Protein AF-A0A7J7YSD2-F1 (afdb_monomer)

Mean predicted aligned error: 11.89 Å

Sequence (196 aa):
MKLKSFCTAKETTDKIKRQSNEREKIFANSASDKGLISKIYKELMKFNNKKTNNPIQKWAEDLKRHFSKEGIQMANRYMRNCSTSLIIREMQIKTTMRYHLTPVRMAIINKTNSNKCWRGFGEKGTLIHCWWECRLVERLWKAVWRFLKKLRIELPYYPAIPFLDIYPKNLKTFIHKDKCAPMFIAALFTVAKTWK

pLDDT: mean 82.85, std 14.04, range [50.09, 97.25]

Radius of gyration: 23.76 Å; Cα contacts (8 Å, |Δi|>4): 139; chains: 1; bounding box: 69×42×39 Å

Solvent-accessible surface area (backbone atoms only — not comparable to full-atom values): 11711 Å² total; per-residue (Å²): 134,67,66,68,60,61,55,56,57,50,70,70,54,68,80,66,78,68,80,75,48,80,66,56,48,55,68,72,64,55,93,50,75,80,61,43,68,58,54,52,48,55,53,56,53,72,71,54,80,66,77,74,82,51,43,68,59,52,50,25,60,74,69,72,46,86,73,51,75,66,41,53,50,37,30,52,46,48,68,71,63,52,58,90,50,66,70,60,28,50,52,52,48,38,54,46,64,61,61,73,72,30,30,46,57,45,20,70,77,38,78,88,44,63,38,36,34,90,87,72,77,73,46,69,11,43,65,58,31,68,71,44,66,33,70,72,45,32,53,50,51,56,48,52,52,54,51,36,46,76,70,75,44,88,71,79,98,49,70,50,35,73,59,37,60,37,73,70,91,86,52,73,60,66,74,54,42,73,67,43,49,62,55,38,50,53,52,50,50,59,54,56,74,71,59,118

Organism: Rhinolophus ferrumequinum (NCBI:txid59479)

Secondary structure (DSSP, 8-state):
--HHHHHHHHHHHTTS-PPPPHHHHHHHS-S-STTHHHHHHHHHHHH--S----HHHHHHHHTT-PPPHHHHHHHHHHHHS--SSHHHHHHHHHHHTT-SPPHHHHHHHSTTS-SB-TTTT--B--HHIIIIISHHHHHHHHHHHHHHHHTT----S-THHHHH----TTS-HHHHHHHHHHHHHHHHHHHHHT--

Foldseek 3Di:
DDPVVVVVVVVVVVVPPDPQDPVNCLVVPCPDPVCSVVVVVVVVVVVCPDPPPQLVVVVCVVQVHDDDPVLSVQLVVPLVPFDPDPVLNVLLCCLSNVVAQWQCNVCVVPVVGHQADPVPPRDGGDSCCLCDVPPVLVVLLVVLQVVCVVVVHDAPSGPCCLNRVRGDPPDPNPVSCVVSNVVSSVSSVVSVVPRD

Structure (mmCIF, N/CA/C/O backbone):
data_AF-A0A7J7YSD2-F1
#
_entry.id   AF-A0A7J7YSD2-F1
#
loop_
_atom_site.group_PDB
_atom_site.id
_atom_site.type_symbol
_atom_site.label_atom_id
_atom_site.label_alt_id
_atom_site.label_comp_id
_atom_site.label_asym_id
_atom_site.label_entity_id
_atom_site.label_seq_id
_atom_site.pdbx_PDB_ins_code
_atom_site.Cartn_x
_atom_site.Cartn_y
_atom_site.Cartn_z
_atom_site.occupancy
_atom_site.B_iso_or_equiv
_atom_site.auth_seq_id
_atom_site.auth_comp_id
_atom_site.auth_asym_id
_atom_site.auth_atom_id
_atom_site.pdbx_PDB_model_num
ATOM 1 N N . MET A 1 1 ? 42.260 -4.8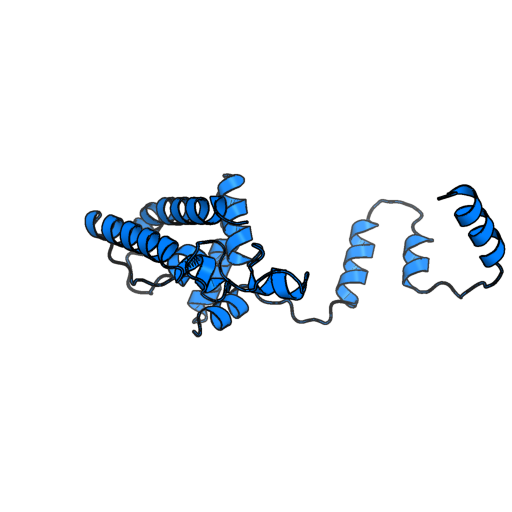35 -15.244 1.00 50.09 1 MET A N 1
ATOM 2 C CA . MET A 1 1 ? 42.217 -3.353 -15.290 1.00 50.09 1 MET A CA 1
ATOM 3 C C . MET A 1 1 ? 43.251 -2.794 -14.321 1.00 50.09 1 MET A C 1
ATOM 5 O O . MET A 1 1 ? 43.187 -3.108 -13.140 1.00 50.09 1 MET A O 1
ATOM 9 N N . LYS A 1 2 ? 44.244 -2.040 -14.812 1.00 50.19 2 LYS A N 1
ATOM 10 C CA . LYS A 1 2 ? 45.373 -1.528 -14.015 1.00 50.19 2 LYS A CA 1
ATOM 11 C C . LYS A 1 2 ? 44.973 -0.230 -13.296 1.00 50.19 2 LYS A C 1
ATOM 13 O O . LYS A 1 2 ? 45.107 0.848 -13.856 1.00 50.19 2 LYS A O 1
ATOM 18 N N . LEU A 1 3 ? 44.516 -0.331 -12.045 1.00 51.41 3 LEU A N 1
ATOM 19 C CA . LEU A 1 3 ? 44.195 0.818 -11.172 1.00 51.41 3 LEU A CA 1
ATOM 20 C C . LEU A 1 3 ? 45.324 1.865 -11.114 1.00 51.41 3 LEU A C 1
ATOM 22 O O . LEU A 1 3 ? 45.057 3.062 -11.096 1.00 51.41 3 LEU A O 1
ATOM 26 N N . LYS A 1 4 ? 46.585 1.418 -11.189 1.00 52.91 4 LYS A N 1
ATOM 27 C CA . LYS A 1 4 ? 47.762 2.296 -11.199 1.00 52.91 4 LYS A CA 1
ATOM 28 C C . LYS A 1 4 ? 47.771 3.302 -12.355 1.00 52.91 4 LYS A C 1
ATOM 30 O O . LYS A 1 4 ? 48.112 4.450 -12.108 1.00 52.91 4 LYS A O 1
ATOM 35 N N . SER A 1 5 ? 47.366 2.909 -13.571 1.00 60.84 5 SER A N 1
ATOM 36 C CA . SER A 1 5 ? 47.379 3.815 -14.735 1.00 60.84 5 SER A CA 1
ATOM 37 C C . SER A 1 5 ? 46.251 4.845 -14.691 1.00 60.84 5 SER A C 1
ATOM 39 O O . SER A 1 5 ? 46.384 5.936 -15.235 1.00 60.84 5 SER A O 1
ATOM 41 N N . PHE A 1 6 ? 45.142 4.516 -14.021 1.00 54.22 6 PHE A N 1
ATOM 42 C CA . PHE A 1 6 ? 44.032 5.444 -13.813 1.00 54.22 6 PHE A CA 1
ATOM 43 C C . PHE A 1 6 ? 44.411 6.563 -12.829 1.00 54.22 6 PHE A C 1
ATOM 45 O O . PHE A 1 6 ? 44.032 7.714 -13.023 1.00 54.22 6 PHE A O 1
ATOM 52 N N . CYS A 1 7 ? 45.207 6.243 -11.803 1.00 55.03 7 CYS A N 1
ATOM 53 C CA . CYS A 1 7 ? 45.726 7.233 -10.857 1.00 55.03 7 CYS A CA 1
ATOM 54 C C . CYS A 1 7 ? 46.792 8.147 -11.486 1.00 55.03 7 CYS A C 1
ATOM 56 O O . CYS A 1 7 ? 46.720 9.356 -11.294 1.00 55.03 7 CYS A O 1
ATOM 58 N N . THR A 1 8 ? 47.717 7.609 -12.293 1.00 56.78 8 THR A N 1
ATOM 59 C CA . THR A 1 8 ? 48.780 8.417 -12.938 1.00 56.78 8 THR A CA 1
ATOM 60 C C . THR A 1 8 ? 48.237 9.366 -14.007 1.00 56.78 8 THR A C 1
ATOM 62 O O . THR A 1 8 ? 48.728 10.482 -14.136 1.00 56.78 8 THR A O 1
ATOM 65 N N . ALA A 1 9 ? 47.180 8.977 -14.731 1.00 53.31 9 ALA A N 1
ATOM 66 C CA . ALA A 1 9 ? 46.499 9.877 -15.667 1.00 53.31 9 ALA A CA 1
ATOM 67 C C . ALA A 1 9 ? 45.856 11.083 -14.954 1.00 53.31 9 ALA A C 1
ATOM 69 O O . ALA A 1 9 ? 45.798 12.182 -15.505 1.00 53.31 9 ALA A O 1
ATOM 70 N N . LYS A 1 10 ? 45.406 10.902 -13.705 1.00 53.03 10 LYS A N 1
ATOM 71 C CA . LYS A 1 10 ? 44.777 11.961 -12.908 1.00 53.03 10 LYS A CA 1
ATOM 72 C C . LYS A 1 10 ? 45.792 13.017 -12.455 1.00 53.03 10 LYS A C 1
ATOM 74 O O . LYS A 1 10 ? 45.494 14.201 -12.562 1.00 53.03 10 LYS A O 1
ATOM 79 N N . GLU A 1 11 ? 47.003 12.603 -12.077 1.00 51.25 11 GLU A N 1
ATOM 80 C CA . GLU A 1 11 ? 48.105 13.515 -11.714 1.00 51.25 11 GLU A CA 1
ATOM 81 C C . GLU A 1 11 ? 48.513 14.436 -12.876 1.00 51.25 11 GLU A C 1
ATOM 83 O O . GLU A 1 11 ? 48.884 15.588 -12.665 1.00 51.25 11 GLU A O 1
ATOM 88 N N . THR A 1 12 ? 48.387 13.979 -14.127 1.00 50.12 12 THR A N 1
ATOM 89 C CA . THR A 1 12 ? 48.683 14.818 -15.302 1.00 50.12 12 THR A CA 1
ATOM 90 C C . THR A 1 12 ? 47.553 15.799 -15.645 1.00 50.12 12 THR A C 1
ATOM 92 O O . THR A 1 12 ? 47.790 16.775 -16.356 1.00 50.12 12 THR A O 1
ATOM 95 N N . THR A 1 13 ? 46.335 15.585 -15.127 1.00 50.12 13 THR A N 1
ATOM 96 C CA . THR A 1 13 ? 45.156 16.421 -15.432 1.00 50.12 13 THR A CA 1
ATOM 97 C C . THR A 1 13 ? 45.011 17.632 -14.493 1.00 50.12 13 THR A C 1
ATOM 99 O O . THR A 1 13 ? 44.252 18.554 -14.792 1.00 50.12 13 THR A O 1
ATOM 102 N N . ASP A 1 14 ? 45.783 17.698 -13.401 1.00 50.25 14 ASP A N 1
ATOM 103 C CA . ASP A 1 14 ? 45.733 18.780 -12.397 1.00 50.25 14 ASP A CA 1
ATOM 104 C C . ASP A 1 14 ? 46.259 20.147 -12.891 1.00 50.25 14 ASP A C 1
ATOM 106 O O . ASP A 1 14 ? 46.234 21.139 -12.159 1.00 50.25 14 ASP A O 1
ATOM 110 N N . LYS A 1 15 ? 46.684 20.260 -14.158 1.00 51.66 15 LYS A N 1
ATOM 111 C CA . LYS A 1 15 ? 47.095 21.542 -14.765 1.00 51.66 15 LYS A CA 1
ATOM 112 C C . LYS A 1 15 ? 45.948 22.392 -15.319 1.00 51.66 15 LYS A C 1
ATOM 114 O O . LYS A 1 15 ? 46.192 23.526 -15.722 1.00 51.66 15 LYS A O 1
ATOM 119 N N . ILE A 1 16 ? 44.701 21.922 -15.278 1.00 52.69 16 ILE A N 1
ATOM 120 C CA . ILE A 1 16 ? 43.531 22.764 -15.568 1.00 52.69 16 ILE A CA 1
ATOM 121 C C . ILE A 1 16 ? 42.892 23.155 -14.231 1.00 52.69 16 ILE A C 1
ATOM 123 O O . ILE A 1 16 ? 41.951 22.516 -13.764 1.00 52.69 16 ILE A O 1
ATOM 127 N N . LYS A 1 17 ? 43.414 24.211 -13.588 1.00 59.16 17 LYS A N 1
ATOM 128 C CA . LYS A 1 17 ? 42.798 24.807 -12.388 1.00 59.16 17 LYS A CA 1
ATOM 129 C C . LYS A 1 17 ? 41.456 25.435 -12.763 1.00 59.16 17 LYS A C 1
ATOM 131 O O . LYS A 1 17 ? 41.353 26.633 -13.016 1.00 59.16 17 LYS A O 1
ATOM 136 N N . ARG A 1 18 ? 40.405 24.617 -12.796 1.00 63.84 18 ARG A N 1
ATOM 137 C CA . ARG A 1 18 ? 39.032 25.114 -12.816 1.00 63.84 18 ARG A CA 1
ATOM 138 C C . ARG A 1 18 ? 38.795 25.887 -11.522 1.00 63.84 18 ARG A C 1
ATOM 140 O O . ARG A 1 18 ? 39.122 25.396 -10.442 1.00 63.84 18 ARG A O 1
ATOM 147 N N . GLN A 1 19 ? 38.223 27.085 -11.622 1.00 63.88 19 GLN A N 1
ATOM 148 C CA . GLN A 1 19 ? 37.822 27.835 -10.438 1.00 63.88 19 GLN A CA 1
ATOM 149 C C . GLN A 1 19 ? 36.820 26.993 -9.641 1.00 63.88 19 GLN A C 1
ATOM 151 O O . GLN A 1 19 ? 35.826 26.508 -10.191 1.00 63.88 19 GLN A O 1
ATOM 156 N N . SER A 1 20 ? 37.129 26.782 -8.360 1.00 62.00 20 SER A N 1
ATOM 157 C CA . SER A 1 20 ? 36.295 25.989 -7.464 1.00 62.00 20 SER A CA 1
ATOM 158 C C . SER A 1 20 ? 34.889 26.578 -7.439 1.00 62.00 20 SER A C 1
ATOM 160 O O . SER A 1 20 ? 34.717 27.781 -7.218 1.00 62.00 20 SER A O 1
ATOM 162 N N . ASN A 1 21 ? 33.884 25.750 -7.708 1.00 69.25 21 ASN A N 1
ATOM 163 C CA . ASN A 1 21 ? 32.503 26.204 -7.594 1.00 69.25 21 ASN A CA 1
ATOM 164 C C . ASN A 1 21 ? 32.128 26.376 -6.112 1.00 69.25 21 ASN A C 1
ATOM 166 O O . ASN A 1 21 ? 32.761 25.808 -5.224 1.00 69.25 21 ASN A O 1
ATOM 170 N N . GLU A 1 22 ? 31.068 27.134 -5.828 1.00 64.69 22 GLU A N 1
ATOM 171 C CA . GLU A 1 22 ? 30.604 27.366 -4.449 1.00 64.69 22 GLU A CA 1
ATOM 172 C C . GLU A 1 22 ? 30.388 26.064 -3.647 1.00 64.69 22 GLU A C 1
ATOM 174 O O . GLU A 1 22 ? 30.550 26.054 -2.432 1.00 64.69 22 GLU A O 1
ATOM 179 N N . ARG A 1 23 ? 30.106 24.932 -4.310 1.00 65.88 23 ARG A N 1
ATOM 180 C CA . ARG A 1 23 ? 29.937 23.623 -3.653 1.00 65.88 23 ARG A CA 1
ATOM 181 C C . ARG A 1 23 ? 31.269 23.076 -3.157 1.00 65.88 23 ARG A C 1
ATOM 183 O O . ARG A 1 23 ? 31.385 22.687 -2.002 1.00 65.88 23 ARG A O 1
ATOM 190 N N . GLU A 1 24 ? 32.263 23.061 -4.035 1.00 68.12 24 GLU A N 1
ATOM 191 C CA . GLU A 1 24 ? 33.622 22.596 -3.763 1.00 68.12 24 GLU A CA 1
ATOM 192 C C . GLU A 1 24 ? 34.283 23.463 -2.679 1.00 68.12 24 GLU A C 1
ATOM 194 O O . GLU A 1 24 ? 34.959 22.922 -1.808 1.00 68.12 24 GLU A O 1
ATOM 199 N N . LYS A 1 25 ? 33.983 24.770 -2.633 1.00 72.25 25 LYS A N 1
ATOM 200 C CA . LYS A 1 25 ? 34.429 25.667 -1.552 1.00 72.25 25 LYS A CA 1
ATOM 201 C C . LYS A 1 25 ? 33.871 25.282 -0.179 1.00 72.25 25 LYS A C 1
ATOM 203 O O . LYS A 1 25 ? 34.577 25.404 0.814 1.00 72.25 25 LYS A O 1
ATOM 208 N N . ILE A 1 26 ? 32.630 24.797 -0.091 1.00 66.06 26 ILE A N 1
ATOM 209 C CA . ILE A 1 26 ? 32.020 24.395 1.192 1.00 66.06 26 ILE A CA 1
ATOM 210 C C . ILE A 1 26 ? 32.654 23.114 1.741 1.00 66.06 26 ILE A C 1
ATOM 212 O O . ILE A 1 26 ? 32.847 23.009 2.951 1.00 66.06 26 ILE A O 1
ATOM 216 N N . PHE A 1 27 ? 33.007 22.172 0.861 1.00 62.97 27 PHE A N 1
ATOM 217 C CA . PHE A 1 27 ? 33.737 20.957 1.235 1.00 62.97 27 PHE A CA 1
ATOM 218 C C . PHE A 1 27 ? 35.215 21.236 1.547 1.00 62.97 27 PHE A C 1
ATOM 220 O O . PHE A 1 27 ? 35.773 20.598 2.430 1.00 62.97 27 PHE A O 1
ATOM 227 N N . ALA A 1 28 ? 35.841 22.195 0.858 1.00 65.75 28 ALA A N 1
ATOM 228 C CA . ALA A 1 28 ? 37.243 22.557 1.073 1.00 65.75 28 ALA A CA 1
ATOM 229 C C . ALA A 1 28 ? 37.467 23.431 2.324 1.00 65.75 28 ALA A C 1
ATOM 231 O O . ALA A 1 28 ? 38.525 23.355 2.939 1.00 65.75 28 ALA A O 1
ATOM 232 N N . ASN A 1 29 ? 36.475 24.239 2.722 1.00 63.75 29 ASN A N 1
ATOM 233 C CA . ASN A 1 29 ? 36.597 25.208 3.821 1.00 63.75 29 ASN A CA 1
ATOM 234 C C . ASN A 1 29 ? 36.009 24.721 5.160 1.00 63.75 29 ASN A C 1
ATOM 236 O O . ASN A 1 29 ? 35.901 25.504 6.109 1.00 63.75 29 ASN A O 1
ATOM 240 N N . SER A 1 30 ? 35.580 23.459 5.279 1.00 62.72 30 SER A N 1
ATOM 241 C CA . SER A 1 30 ? 35.101 22.935 6.560 1.00 62.72 30 SER A CA 1
ATOM 242 C C . SER A 1 30 ? 36.277 22.589 7.472 1.00 62.72 30 SER A C 1
ATOM 244 O O . SER A 1 30 ? 36.770 21.469 7.466 1.00 62.72 30 SER A O 1
ATOM 246 N N . ALA A 1 31 ? 36.695 23.550 8.297 1.00 62.12 31 ALA A N 1
ATOM 247 C CA . ALA A 1 31 ? 37.738 23.355 9.310 1.00 62.12 31 ALA A CA 1
ATOM 248 C C . ALA A 1 31 ? 37.354 22.344 10.418 1.00 62.12 31 ALA A C 1
ATOM 250 O O . ALA A 1 31 ? 38.185 21.978 11.242 1.00 62.12 31 ALA A O 1
ATOM 251 N N . SER A 1 32 ? 36.085 21.919 10.476 1.00 71.62 32 SER A N 1
ATOM 252 C CA . SER A 1 32 ? 35.572 20.940 11.435 1.00 71.62 32 SER A CA 1
ATOM 253 C C . SER A 1 32 ? 34.336 20.225 10.883 1.00 71.62 32 SER A C 1
ATOM 255 O O . SER A 1 32 ? 33.479 20.852 10.251 1.00 71.62 32 SER A O 1
ATOM 257 N N . ASP A 1 33 ? 34.202 18.938 11.210 1.00 68.56 33 ASP A N 1
ATOM 258 C CA . ASP A 1 33 ? 33.043 18.103 10.865 1.00 68.56 33 ASP A CA 1
ATOM 259 C C . ASP A 1 33 ? 31.761 18.517 11.610 1.00 68.56 33 ASP A C 1
ATOM 261 O O . ASP A 1 33 ? 30.641 18.158 11.221 1.00 68.56 33 ASP A O 1
ATOM 265 N N . LYS A 1 34 ? 31.885 19.319 12.679 1.00 79.81 34 LYS A N 1
ATOM 266 C CA . LYS A 1 34 ? 30.741 19.749 13.486 1.00 79.81 34 LYS A CA 1
ATOM 267 C C . LYS A 1 34 ? 29.818 20.660 12.673 1.00 79.81 34 LYS A C 1
ATOM 269 O O . LYS A 1 34 ? 30.157 21.781 12.301 1.00 79.81 34 LYS A O 1
ATOM 274 N N . GLY A 1 35 ? 28.600 20.180 12.423 1.00 78.31 35 GLY A N 1
ATOM 275 C CA . GLY A 1 35 ? 27.581 20.921 11.674 1.00 78.31 35 GLY A CA 1
ATOM 276 C C . GLY A 1 35 ? 27.755 20.883 10.152 1.00 78.31 35 GLY A C 1
ATOM 277 O O . GLY A 1 35 ? 26.963 21.515 9.450 1.00 78.31 35 GLY A O 1
ATOM 278 N N . LEU A 1 36 ? 28.721 20.114 9.633 1.00 80.62 36 LEU A N 1
ATOM 279 C CA . LEU A 1 36 ? 28.938 19.933 8.196 1.00 80.62 36 LEU A CA 1
ATOM 280 C C . LEU A 1 36 ? 27.695 19.348 7.508 1.00 80.62 36 LEU A C 1
ATOM 282 O O . LEU A 1 36 ? 27.234 19.890 6.507 1.00 80.62 36 LEU A O 1
ATOM 286 N N . ILE A 1 37 ? 27.068 18.332 8.113 1.00 78.56 37 ILE A N 1
ATOM 287 C CA . ILE A 1 37 ? 25.815 17.728 7.619 1.00 78.56 37 ILE A CA 1
ATOM 288 C C . ILE A 1 37 ? 24.696 18.775 7.498 1.00 78.56 37 ILE A C 1
ATOM 290 O O . ILE A 1 37 ? 23.974 18.793 6.505 1.00 78.56 37 ILE A O 1
ATOM 294 N N . SER A 1 38 ? 24.564 19.680 8.474 1.00 81.12 38 SER A N 1
ATOM 295 C CA . SER A 1 38 ? 23.539 20.734 8.450 1.00 81.12 38 SER A CA 1
ATOM 296 C C . SER A 1 38 ? 23.808 21.766 7.352 1.00 81.12 38 SER A C 1
ATOM 298 O O . SER A 1 38 ? 22.883 22.179 6.653 1.00 81.12 38 SER A O 1
ATOM 300 N N . LYS A 1 39 ? 25.077 22.147 7.147 1.00 82.38 39 LYS A N 1
ATOM 301 C CA . LYS A 1 39 ? 25.492 23.039 6.051 1.00 82.38 39 LYS A CA 1
ATOM 302 C C . LYS A 1 39 ? 25.211 22.406 4.687 1.00 82.38 39 LYS A C 1
ATOM 304 O O . LYS A 1 39 ? 24.563 23.037 3.857 1.00 82.38 39 LYS A O 1
ATOM 309 N N . ILE A 1 40 ? 25.599 21.142 4.498 1.00 81.81 40 ILE A N 1
ATOM 310 C CA . ILE A 1 40 ? 25.309 20.372 3.280 1.00 81.81 40 ILE A CA 1
ATOM 311 C C . ILE A 1 40 ? 23.797 20.295 3.051 1.00 81.81 40 ILE A C 1
ATOM 313 O O . ILE A 1 40 ? 23.329 20.590 1.956 1.00 81.81 40 ILE A O 1
ATOM 317 N N . TYR A 1 41 ? 23.016 19.962 4.082 1.00 79.56 41 TYR A N 1
ATOM 318 C CA . TYR A 1 41 ? 21.560 19.887 3.981 1.00 79.56 41 TYR A CA 1
ATOM 319 C C . TYR A 1 41 ? 20.939 21.223 3.551 1.00 79.56 41 TYR A C 1
ATOM 321 O O . TYR A 1 41 ? 20.126 21.243 2.631 1.00 79.56 41 TYR A O 1
ATOM 329 N N . LYS A 1 42 ? 21.343 22.350 4.156 1.00 83.25 42 LYS A N 1
ATOM 330 C CA . LYS A 1 42 ? 20.845 23.689 3.788 1.00 83.25 42 LYS A CA 1
ATOM 331 C C . LYS A 1 42 ? 21.140 24.036 2.331 1.00 83.25 42 LYS A C 1
ATOM 333 O O . LYS A 1 42 ? 20.256 24.546 1.649 1.00 83.25 42 LYS A O 1
ATOM 338 N N . GLU A 1 43 ? 22.340 23.732 1.847 1.00 81.06 43 GLU A N 1
ATOM 339 C CA . GLU A 1 43 ? 22.689 23.953 0.443 1.00 81.06 43 GLU A CA 1
ATOM 340 C C . GLU A 1 43 ? 21.891 23.051 -0.495 1.00 81.06 43 GLU A C 1
ATOM 342 O O . GLU A 1 43 ? 21.295 23.539 -1.450 1.00 81.06 43 GLU A O 1
ATOM 347 N N . LEU A 1 44 ? 21.788 21.753 -0.196 1.00 77.12 44 LEU A N 1
ATOM 348 C CA . LEU A 1 44 ? 20.965 20.826 -0.978 1.00 77.12 44 LEU A CA 1
ATOM 349 C C . LEU A 1 44 ? 19.499 21.279 -1.044 1.00 77.12 44 LEU A C 1
ATOM 351 O O . LEU A 1 44 ? 18.871 21.172 -2.099 1.00 77.12 44 LEU A O 1
ATOM 355 N N . MET A 1 45 ? 18.966 21.833 0.049 1.00 75.56 45 MET A N 1
ATOM 356 C CA . MET A 1 45 ? 17.606 22.368 0.097 1.00 75.56 45 MET A CA 1
ATOM 357 C C . MET A 1 45 ? 17.408 23.590 -0.807 1.00 75.56 45 MET A C 1
ATOM 359 O O . MET A 1 45 ? 16.348 23.695 -1.417 1.00 75.56 45 MET A O 1
ATOM 363 N N . LYS A 1 46 ? 18.412 24.467 -0.967 1.00 77.50 46 LYS A N 1
ATOM 364 C CA . LYS A 1 46 ? 18.346 25.612 -1.901 1.00 77.50 46 LYS A CA 1
ATOM 365 C C . LYS A 1 46 ? 18.225 25.181 -3.365 1.00 77.50 46 LYS A C 1
ATOM 367 O O . LYS A 1 46 ? 17.622 25.890 -4.160 1.00 77.50 46 LYS A O 1
ATOM 372 N N . PHE A 1 47 ? 18.786 24.027 -3.731 1.00 67.06 47 PHE A N 1
ATOM 373 C CA . PHE A 1 47 ? 18.690 23.485 -5.094 1.00 67.06 47 PHE A CA 1
ATOM 374 C C . PHE A 1 47 ? 17.417 22.666 -5.330 1.00 67.06 47 PHE A C 1
ATOM 376 O O . PHE A 1 47 ? 17.088 22.340 -6.475 1.00 67.06 47 PHE A O 1
ATOM 383 N N . ASN A 1 48 ? 16.683 22.319 -4.272 1.00 64.19 48 ASN A N 1
ATOM 384 C CA . ASN A 1 48 ? 15.469 21.528 -4.380 1.00 64.19 48 ASN A CA 1
ATOM 385 C C . ASN A 1 48 ? 14.249 22.419 -4.674 1.00 64.19 48 ASN A C 1
ATOM 387 O O . ASN A 1 48 ? 13.324 22.520 -3.877 1.00 64.19 48 ASN A O 1
ATOM 391 N N . ASN A 1 49 ? 14.229 23.034 -5.861 1.00 56.44 49 ASN A N 1
ATOM 392 C CA . ASN A 1 49 ? 13.084 23.815 -6.363 1.00 56.44 49 ASN A CA 1
ATOM 393 C C . ASN A 1 49 ? 11.904 22.929 -6.799 1.00 56.44 49 ASN A C 1
ATOM 395 O O . ASN A 1 49 ? 10.845 23.422 -7.190 1.00 56.44 49 ASN A O 1
ATOM 399 N N . LYS A 1 50 ? 12.074 21.601 -6.777 1.00 59.50 50 LYS A N 1
ATOM 400 C CA . LYS A 1 50 ? 11.000 20.667 -7.102 1.00 59.50 50 LYS A CA 1
ATOM 401 C C . LYS A 1 50 ? 10.022 20.636 -5.938 1.00 59.50 50 LYS A C 1
ATOM 403 O O . LYS A 1 50 ? 10.372 20.212 -4.838 1.00 59.50 50 LYS A O 1
ATOM 408 N N . LYS A 1 51 ? 8.773 21.028 -6.210 1.00 56.91 51 LYS A N 1
ATOM 409 C CA . LYS A 1 51 ? 7.629 20.760 -5.331 1.00 56.91 51 LYS A CA 1
ATOM 410 C C . LYS A 1 51 ? 7.729 19.296 -4.901 1.00 56.91 51 LYS A C 1
ATOM 412 O O . LYS A 1 51 ? 7.776 18.413 -5.760 1.00 56.91 51 LYS A O 1
ATOM 417 N N . THR A 1 52 ? 7.872 19.048 -3.600 1.00 56.50 52 THR A N 1
ATOM 418 C CA . THR A 1 52 ? 8.033 17.689 -3.079 1.00 56.50 52 THR A CA 1
ATOM 419 C C . THR A 1 52 ? 6.903 16.831 -3.635 1.00 56.50 52 THR A C 1
ATOM 421 O O . THR A 1 52 ? 5.736 17.225 -3.589 1.00 56.50 52 THR A O 1
ATOM 424 N N . ASN A 1 53 ? 7.245 15.686 -4.234 1.00 67.75 53 ASN A N 1
ATOM 425 C CA . ASN A 1 53 ? 6.248 14.750 -4.740 1.00 67.75 53 ASN A CA 1
ATOM 426 C C . ASN A 1 53 ? 5.402 14.301 -3.549 1.00 67.75 53 ASN A C 1
ATOM 428 O O . ASN A 1 53 ? 5.840 13.450 -2.779 1.00 67.75 53 ASN A O 1
ATOM 432 N N . ASN A 1 54 ? 4.226 14.901 -3.367 1.00 84.31 54 ASN A N 1
ATOM 433 C CA . ASN A 1 54 ? 3.348 14.556 -2.266 1.00 84.31 54 ASN A CA 1
ATOM 434 C C . ASN A 1 54 ? 2.858 13.116 -2.500 1.00 84.31 54 ASN A C 1
ATOM 436 O O . ASN A 1 54 ? 2.110 12.882 -3.457 1.00 84.31 54 ASN A O 1
ATOM 440 N N . PRO A 1 55 ? 3.275 12.142 -1.669 1.00 88.25 55 PRO A N 1
ATOM 441 C CA . PRO A 1 55 ? 2.921 10.744 -1.875 1.00 88.25 55 PRO A CA 1
ATOM 442 C C . PRO A 1 55 ? 1.404 10.546 -1.867 1.00 88.25 55 PRO A C 1
ATOM 444 O O . PRO A 1 55 ? 0.892 9.769 -2.667 1.00 88.25 55 PRO A O 1
ATOM 447 N N . ILE A 1 56 ? 0.673 11.309 -1.047 1.00 90.88 56 ILE A N 1
ATOM 448 C CA . ILE A 1 56 ? -0.792 11.257 -0.966 1.00 90.88 56 ILE A CA 1
ATOM 449 C C . ILE A 1 56 ? -1.421 11.731 -2.280 1.00 90.88 56 ILE A C 1
ATOM 451 O O . ILE A 1 56 ? -2.350 11.100 -2.773 1.00 90.88 56 ILE A O 1
ATOM 455 N N . GLN A 1 57 ? -0.896 12.796 -2.894 1.00 90.19 57 GLN A N 1
ATOM 456 C CA . GLN A 1 57 ? -1.383 13.254 -4.200 1.00 90.19 57 GLN A CA 1
ATOM 457 C C . GLN A 1 57 ? -1.128 12.203 -5.287 1.00 90.19 57 GLN A C 1
ATOM 459 O O . GLN A 1 57 ? -2.001 11.940 -6.107 1.00 90.19 57 GLN A O 1
ATOM 464 N N . LYS A 1 58 ? 0.032 11.539 -5.255 1.00 91.81 58 LYS A N 1
ATOM 465 C CA . LYS A 1 58 ? 0.324 10.439 -6.179 1.00 91.81 58 LYS A CA 1
ATOM 466 C C . LYS A 1 58 ? -0.570 9.221 -5.975 1.00 91.81 58 LYS A C 1
ATOM 468 O O . LYS A 1 58 ? -0.967 8.603 -6.954 1.00 91.81 58 LYS A O 1
ATOM 473 N N . TRP A 1 59 ? -0.922 8.900 -4.736 1.00 94.25 59 TRP A N 1
ATOM 474 C CA . TRP A 1 59 ? -1.944 7.893 -4.466 1.00 94.25 59 TRP A CA 1
ATOM 475 C C . TRP A 1 59 ? -3.315 8.297 -5.006 1.00 94.25 59 TRP A C 1
ATOM 477 O O . TRP A 1 59 ? -4.028 7.447 -5.524 1.00 94.25 59 TRP A O 1
ATOM 487 N N . ALA A 1 60 ? -3.678 9.576 -4.913 1.00 93.19 60 ALA A N 1
ATOM 488 C CA . ALA A 1 60 ? -4.929 10.095 -5.456 1.00 93.19 60 ALA A CA 1
ATOM 489 C C . ALA A 1 60 ? -4.993 9.916 -6.988 1.00 93.19 60 ALA A C 1
ATOM 491 O O . ALA A 1 60 ? -5.982 9.405 -7.511 1.00 93.19 60 ALA A O 1
ATOM 492 N N . GLU A 1 61 ? -3.901 10.251 -7.690 1.00 93.12 61 GLU A N 1
ATOM 493 C CA . GLU A 1 61 ? -3.736 10.021 -9.135 1.00 93.12 61 GLU A CA 1
ATOM 494 C C . GLU A 1 61 ? -3.862 8.530 -9.492 1.00 93.12 61 GLU A C 1
ATOM 496 O O . GLU A 1 61 ? -4.668 8.161 -10.345 1.00 93.12 61 GLU A O 1
ATOM 501 N N . ASP A 1 62 ? -3.099 7.669 -8.810 1.00 92.88 62 ASP A N 1
ATOM 502 C CA . ASP A 1 62 ? -3.083 6.222 -9.041 1.00 92.88 62 ASP A CA 1
ATOM 503 C C . ASP A 1 62 ? -4.468 5.587 -8.817 1.00 92.88 62 ASP A C 1
ATOM 505 O O . ASP A 1 62 ? -4.907 4.740 -9.595 1.00 92.88 62 ASP A O 1
ATOM 509 N N . LEU A 1 63 ? -5.173 6.019 -7.767 1.00 92.56 63 LEU A N 1
ATOM 510 C CA . LEU A 1 63 ? -6.527 5.571 -7.434 1.00 92.56 63 LEU A CA 1
ATOM 511 C C . LEU A 1 63 ? -7.617 6.264 -8.263 1.00 92.56 63 LEU A C 1
ATOM 513 O O . LEU A 1 63 ? -8.794 5.950 -8.076 1.00 92.56 63 LEU A O 1
ATOM 517 N N . LYS A 1 64 ? -7.242 7.194 -9.154 1.00 93.06 64 LYS A N 1
ATOM 518 C CA . LYS A 1 64 ? -8.140 8.013 -9.983 1.00 93.06 64 LYS A CA 1
ATOM 519 C C . LYS A 1 64 ? -9.238 8.694 -9.162 1.00 93.06 64 LYS A C 1
ATOM 521 O O . LYS A 1 64 ? -10.415 8.655 -9.518 1.00 93.06 64 LYS A O 1
ATOM 526 N N . ARG A 1 65 ? -8.869 9.278 -8.019 1.00 89.62 65 ARG A N 1
ATOM 527 C CA . ARG A 1 65 ? -9.812 9.904 -7.082 1.00 89.62 65 ARG A CA 1
ATOM 528 C C . ARG A 1 65 ? -9.269 11.188 -6.487 1.00 89.62 65 ARG A C 1
ATOM 530 O O . ARG A 1 65 ? -8.066 11.365 -6.343 1.00 89.62 65 ARG A O 1
ATOM 537 N N . HIS A 1 66 ? -10.184 12.050 -6.057 1.00 89.94 66 HIS A N 1
ATOM 538 C CA . HIS A 1 66 ? -9.863 13.216 -5.244 1.00 89.94 66 HIS A CA 1
ATOM 539 C C . HIS A 1 66 ? -10.056 12.899 -3.760 1.00 89.94 66 HIS A C 1
ATOM 541 O O . HIS A 1 66 ? -11.090 12.368 -3.352 1.00 89.94 66 HIS A O 1
ATOM 547 N N . PHE A 1 67 ? -9.059 13.232 -2.944 1.00 90.25 67 PHE A N 1
ATOM 548 C CA . PHE A 1 67 ? -9.177 13.169 -1.490 1.00 90.25 67 PHE A CA 1
ATOM 549 C C . PHE A 1 67 ? -9.646 14.515 -0.94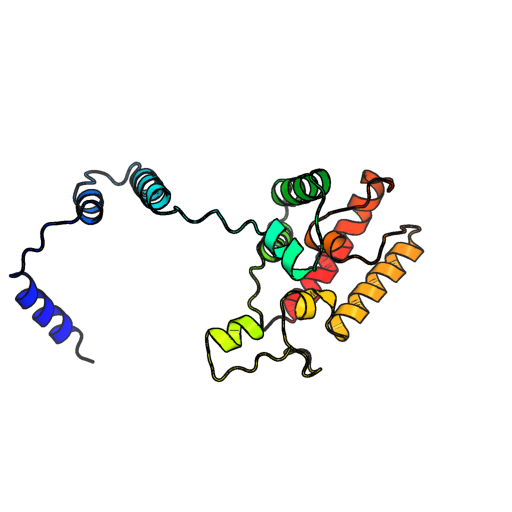1 1.00 90.25 67 PHE A C 1
ATOM 551 O O . PHE A 1 67 ? -9.164 15.562 -1.373 1.00 90.25 67 PHE A O 1
ATOM 558 N N . SER A 1 68 ? -10.553 14.490 0.039 1.00 91.56 68 SER A N 1
ATOM 559 C CA . SER A 1 68 ? -10.940 15.706 0.758 1.00 91.56 68 SER A CA 1
ATOM 560 C C . SER A 1 68 ? -9.780 16.230 1.610 1.00 91.56 68 SER A C 1
ATOM 562 O O . SER A 1 68 ? -8.833 15.497 1.917 1.00 91.56 68 SER A O 1
ATOM 564 N N . LYS A 1 69 ? -9.867 17.490 2.049 1.00 91.31 69 LYS A N 1
ATOM 565 C CA . LYS A 1 69 ? -8.881 18.089 2.961 1.00 91.31 69 LYS A CA 1
ATOM 566 C C . LYS A 1 69 ? -8.734 17.263 4.244 1.00 91.31 69 LYS A C 1
ATOM 568 O O . LYS A 1 69 ? -7.614 17.023 4.688 1.00 91.31 69 LYS A O 1
ATOM 573 N N . GLU A 1 70 ? -9.840 16.756 4.785 1.00 89.44 70 GLU A N 1
ATOM 574 C CA . GLU A 1 70 ? -9.845 15.878 5.962 1.00 89.44 70 GLU A CA 1
ATOM 575 C C . GLU A 1 70 ? -9.205 14.521 5.651 1.00 89.44 70 GLU A C 1
ATOM 577 O O . GLU A 1 70 ? -8.421 14.022 6.452 1.00 89.44 70 GLU A O 1
ATOM 582 N N . GLY A 1 71 ? -9.473 13.940 4.476 1.00 89.88 71 GLY A N 1
ATOM 583 C CA . GLY A 1 71 ? -8.831 12.697 4.034 1.00 89.88 71 GLY A CA 1
ATOM 584 C C . GLY A 1 71 ? -7.312 12.829 3.928 1.00 89.88 71 GLY A C 1
ATOM 585 O O . GLY 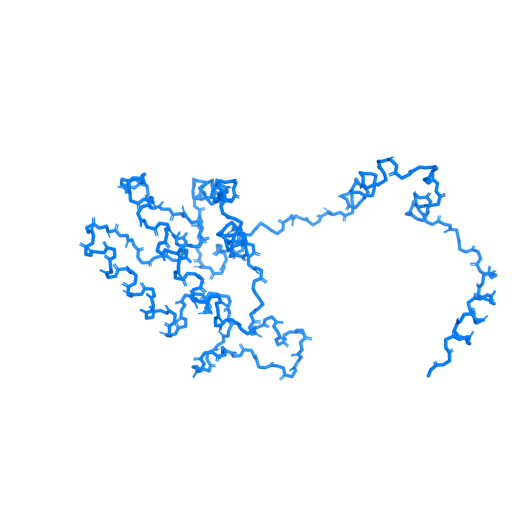A 1 71 ? -6.572 11.981 4.423 1.00 89.88 71 GLY A O 1
ATOM 586 N N . ILE A 1 72 ? -6.836 13.942 3.367 1.00 91.31 72 ILE A N 1
ATOM 587 C CA . ILE A 1 72 ? -5.406 14.264 3.301 1.00 91.31 72 ILE A CA 1
ATOM 588 C C . ILE A 1 72 ? -4.827 14.439 4.711 1.00 91.31 72 ILE A C 1
ATOM 590 O O . ILE A 1 72 ? -3.729 13.960 4.996 1.00 91.31 72 ILE A O 1
ATOM 594 N N . GLN A 1 73 ? -5.546 15.101 5.620 1.00 89.50 73 GLN A N 1
ATOM 595 C CA . GLN A 1 73 ? -5.121 15.234 7.016 1.00 89.50 73 GLN A CA 1
ATOM 596 C C . GLN A 1 73 ? -5.068 13.883 7.743 1.00 89.50 73 GLN A C 1
ATOM 598 O O . GLN A 1 73 ? -4.129 13.658 8.506 1.00 89.50 73 GLN A O 1
ATOM 603 N N . MET A 1 74 ? -6.019 12.975 7.496 1.00 90.19 74 MET A N 1
ATOM 604 C CA . MET A 1 74 ? -6.010 11.617 8.053 1.00 90.19 74 MET A CA 1
ATOM 605 C C . MET A 1 74 ? -4.793 10.828 7.574 1.00 90.19 74 MET A C 1
ATOM 607 O O . MET A 1 74 ? -4.040 10.332 8.408 1.00 90.19 74 MET A O 1
ATOM 611 N N . ALA A 1 75 ? -4.522 10.817 6.267 1.00 90.12 75 ALA A N 1
ATOM 612 C CA . ALA A 1 75 ? -3.349 10.141 5.713 1.00 90.12 75 ALA A CA 1
ATOM 613 C C . ALA A 1 75 ? -2.023 10.720 6.240 1.00 90.12 75 ALA A C 1
ATOM 615 O O . ALA A 1 75 ? -1.091 9.984 6.565 1.00 90.12 75 ALA A O 1
ATOM 616 N N . ASN A 1 76 ? -1.935 12.044 6.398 1.00 88.81 76 ASN A N 1
ATOM 617 C CA . ASN A 1 76 ? -0.763 12.673 7.012 1.00 88.81 76 ASN A CA 1
ATOM 618 C C . ASN A 1 76 ? -0.603 12.292 8.489 1.00 88.81 76 ASN A C 1
ATOM 620 O O . ASN A 1 76 ? 0.515 12.082 8.955 1.00 88.81 76 ASN A O 1
ATOM 624 N N . ARG A 1 77 ? -1.708 12.196 9.237 1.00 88.06 77 ARG A N 1
ATOM 625 C CA . ARG A 1 77 ? -1.691 11.771 10.640 1.00 88.06 77 ARG A CA 1
ATOM 626 C C . ARG A 1 77 ? -1.281 10.309 10.765 1.00 88.06 77 ARG A C 1
ATOM 628 O O . ARG A 1 77 ? -0.479 9.998 11.632 1.00 88.06 77 ARG A O 1
ATOM 635 N N . TYR A 1 78 ? -1.765 9.449 9.875 1.00 85.62 78 TYR A N 1
ATOM 636 C CA . TYR A 1 78 ? -1.366 8.047 9.784 1.00 85.62 78 TYR A CA 1
ATOM 637 C C . TYR A 1 78 ? 0.147 7.894 9.601 1.00 85.62 78 TYR A C 1
ATOM 639 O O . TYR A 1 78 ? 0.784 7.127 10.314 1.00 85.62 78 TYR A O 1
ATOM 647 N N . MET A 1 79 ? 0.746 8.710 8.730 1.00 81.88 79 MET A N 1
ATOM 648 C CA . MET A 1 79 ? 2.199 8.723 8.541 1.00 81.88 79 MET A CA 1
ATOM 649 C C . MET A 1 79 ? 2.979 9.220 9.758 1.00 81.88 79 MET A C 1
ATOM 651 O O . MET A 1 79 ? 4.078 8.736 10.020 1.00 81.88 79 MET A O 1
ATOM 655 N N . ARG A 1 80 ? 2.436 10.185 10.506 1.00 82.88 80 ARG A N 1
ATOM 656 C CA . ARG A 1 80 ? 3.072 10.703 11.728 1.00 82.88 80 ARG A CA 1
ATOM 657 C C . ARG A 1 80 ? 2.940 9.730 12.900 1.00 82.88 80 ARG A C 1
ATOM 659 O O . ARG A 1 80 ? 3.887 9.558 13.658 1.00 82.88 80 ARG A O 1
ATOM 666 N N . ASN A 1 81 ? 1.792 9.070 13.012 1.00 79.94 81 ASN A N 1
ATOM 667 C CA . ASN A 1 81 ? 1.425 8.211 14.133 1.00 79.94 81 ASN A CA 1
ATOM 668 C C . ASN A 1 81 ? 1.665 6.737 13.789 1.00 79.94 81 ASN A C 1
ATOM 670 O O . ASN A 1 81 ? 0.751 5.913 13.833 1.00 79.94 81 ASN A O 1
ATOM 674 N N . CYS A 1 82 ? 2.901 6.421 13.409 1.00 70.25 82 CYS A N 1
ATOM 675 C CA . CYS A 1 82 ? 3.295 5.051 13.115 1.00 70.25 82 CYS A CA 1
ATOM 676 C C . CYS A 1 82 ? 3.293 4.170 14.372 1.00 70.25 82 CYS A C 1
ATOM 678 O O . CYS A 1 82 ? 3.449 4.651 15.495 1.00 70.25 82 CYS A O 1
ATOM 680 N N . SER A 1 83 ? 3.187 2.857 14.158 1.00 82.06 83 SER A N 1
ATOM 681 C CA . SER A 1 83 ? 3.375 1.866 15.223 1.00 82.06 83 SER A CA 1
ATOM 682 C C . SER A 1 83 ? 4.743 2.016 15.907 1.00 82.06 83 SER A C 1
ATOM 684 O O . SER A 1 83 ? 5.732 2.395 15.275 1.00 82.06 83 SER A O 1
ATOM 686 N N . THR A 1 84 ? 4.816 1.662 17.193 1.00 86.50 84 THR A N 1
ATOM 687 C CA . THR A 1 84 ? 6.085 1.526 17.928 1.00 86.50 84 THR A CA 1
ATOM 688 C C . THR A 1 84 ? 6.923 0.354 17.412 1.00 86.50 84 THR A C 1
ATOM 690 O O . THR A 1 84 ? 8.149 0.388 17.496 1.00 86.50 84 THR A O 1
ATOM 693 N N . SER A 1 85 ? 6.285 -0.663 16.820 1.00 91.44 85 SER A N 1
ATOM 694 C CA . SER A 1 85 ? 6.976 -1.767 16.159 1.00 91.44 85 SER A CA 1
ATOM 695 C C . SER A 1 85 ? 7.655 -1.285 14.880 1.00 91.44 85 SER A C 1
ATOM 697 O O . SER A 1 85 ? 7.002 -0.796 13.954 1.00 91.44 85 SER A O 1
ATOM 699 N N . LEU A 1 86 ? 8.974 -1.479 14.809 1.00 92.19 86 LEU A N 1
ATOM 700 C CA . LEU A 1 86 ? 9.795 -1.065 13.671 1.00 92.19 86 LEU A CA 1
ATOM 701 C C . LEU A 1 86 ? 9.313 -1.676 12.356 1.00 92.19 86 LEU A C 1
ATOM 703 O O . LEU A 1 86 ? 9.187 -0.961 11.366 1.00 92.19 86 LEU A O 1
ATOM 707 N N . ILE A 1 87 ? 8.993 -2.971 12.371 1.00 92.12 87 ILE A N 1
ATOM 708 C CA . ILE A 1 87 ? 8.585 -3.723 11.182 1.00 92.12 87 ILE A CA 1
ATOM 709 C C . ILE A 1 87 ? 7.258 -3.176 10.644 1.00 92.12 87 ILE A C 1
ATOM 711 O O . ILE A 1 87 ? 7.131 -2.899 9.452 1.00 92.12 87 ILE A O 1
ATOM 715 N N . ILE A 1 88 ? 6.277 -2.945 11.525 1.00 91.62 88 ILE A N 1
ATOM 716 C CA . ILE A 1 88 ? 4.983 -2.371 11.131 1.00 91.62 88 ILE A CA 1
ATOM 717 C C . ILE A 1 88 ? 5.178 -0.956 10.590 1.00 91.62 88 ILE A C 1
ATOM 719 O O . ILE A 1 88 ? 4.714 -0.656 9.492 1.00 91.62 88 ILE A O 1
ATOM 723 N N . ARG A 1 89 ? 5.902 -0.103 11.322 1.00 92.19 89 ARG A N 1
ATOM 724 C CA . ARG A 1 89 ? 6.196 1.272 10.902 1.00 92.19 89 ARG A CA 1
ATOM 725 C C . ARG A 1 89 ? 6.854 1.321 9.526 1.00 92.19 89 ARG A C 1
ATOM 727 O O . ARG A 1 89 ? 6.452 2.113 8.679 1.00 92.19 89 ARG A O 1
ATOM 734 N N . GLU A 1 90 ? 7.838 0.463 9.285 1.00 92.69 90 GLU A N 1
ATOM 735 C CA . GLU A 1 90 ? 8.510 0.358 7.994 1.00 92.69 90 GLU A CA 1
ATOM 736 C C . GLU A 1 90 ? 7.524 0.003 6.876 1.00 92.69 90 GLU A C 1
ATOM 738 O O . GLU A 1 90 ? 7.541 0.634 5.819 1.00 92.69 90 GLU A O 1
ATOM 743 N N . MET A 1 91 ? 6.621 -0.950 7.114 1.00 93.38 91 MET A N 1
ATOM 744 C CA .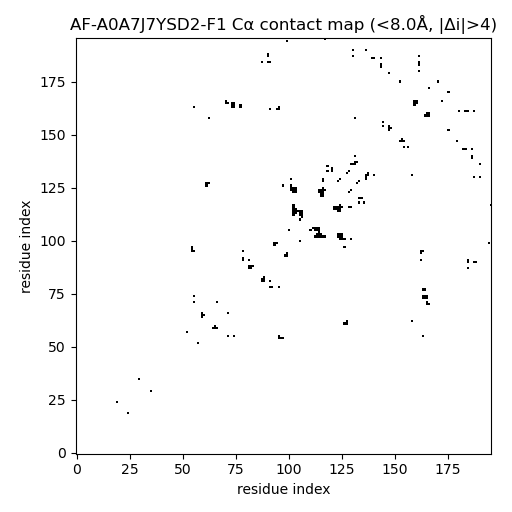 MET A 1 91 ? 5.612 -1.347 6.133 1.00 93.38 91 MET A CA 1
ATOM 745 C C . MET A 1 91 ? 4.641 -0.208 5.799 1.00 93.38 91 MET A C 1
ATOM 747 O O . MET A 1 91 ? 4.335 0.023 4.625 1.00 93.38 91 MET A O 1
ATOM 751 N N . GLN A 1 92 ? 4.195 0.545 6.809 1.00 90.69 92 GLN A N 1
ATOM 752 C CA . GLN A 1 92 ? 3.338 1.720 6.625 1.00 90.69 92 GLN A CA 1
ATOM 753 C C . GLN A 1 92 ? 4.052 2.788 5.785 1.00 90.69 92 GLN A C 1
ATOM 755 O O . GLN A 1 92 ? 3.502 3.266 4.792 1.00 90.69 92 GLN A O 1
ATOM 760 N N . ILE A 1 93 ? 5.311 3.095 6.120 1.00 90.56 93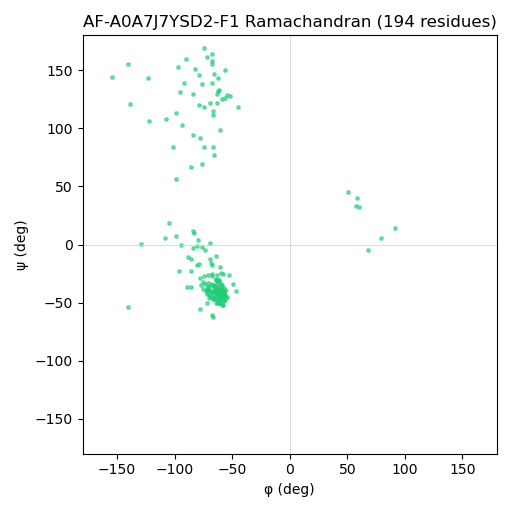 ILE A N 1
ATOM 761 C CA . ILE A 1 93 ? 6.125 4.073 5.389 1.00 90.56 93 ILE A CA 1
ATOM 762 C C . ILE A 1 93 ? 6.354 3.615 3.948 1.00 90.56 93 ILE A C 1
ATOM 764 O O . ILE A 1 93 ? 6.094 4.380 3.022 1.00 90.56 93 ILE A O 1
ATOM 768 N N . LYS A 1 94 ? 6.796 2.372 3.726 1.00 92.62 94 LYS A N 1
ATOM 769 C CA . LYS A 1 94 ? 7.061 1.834 2.382 1.00 92.62 94 LYS A CA 1
ATOM 770 C C . LYS A 1 94 ? 5.814 1.830 1.503 1.00 92.62 94 LYS A C 1
ATOM 772 O O . LYS A 1 94 ? 5.917 2.103 0.304 1.00 92.62 94 LYS A O 1
ATOM 777 N N . THR A 1 95 ? 4.654 1.533 2.085 1.00 92.69 95 THR A N 1
ATOM 778 C CA . THR A 1 95 ? 3.370 1.564 1.376 1.00 92.69 95 THR A CA 1
ATOM 779 C C . THR A 1 95 ? 3.021 2.996 1.008 1.00 92.69 95 THR A C 1
ATOM 781 O O . THR A 1 95 ? 2.998 3.327 -0.174 1.00 92.69 95 THR A O 1
ATOM 784 N N . THR A 1 96 ? 2.866 3.892 1.983 1.00 91.75 96 THR A N 1
ATOM 785 C CA . THR A 1 96 ? 2.456 5.275 1.711 1.00 91.75 96 THR A CA 1
ATOM 786 C C . THR A 1 96 ? 3.445 6.009 0.808 1.00 91.75 96 THR A C 1
ATOM 788 O O . THR A 1 96 ? 3.026 6.718 -0.102 1.00 91.75 96 THR A O 1
ATOM 791 N N . MET A 1 97 ? 4.751 5.789 0.969 1.00 91.50 97 MET A N 1
ATOM 792 C CA . MET A 1 97 ? 5.786 6.394 0.121 1.00 91.50 97 MET A CA 1
ATOM 793 C C . MET A 1 97 ? 5.917 5.745 -1.261 1.00 91.50 97 MET A C 1
ATOM 795 O O . MET A 1 97 ? 6.710 6.220 -2.073 1.00 91.50 97 MET A O 1
ATOM 799 N N . ARG A 1 98 ? 5.148 4.686 -1.560 1.00 92.69 98 ARG A N 1
ATOM 800 C CA . ARG A 1 98 ? 5.169 3.978 -2.853 1.00 92.69 98 ARG A CA 1
ATOM 801 C C . ARG A 1 98 ? 6.570 3.437 -3.171 1.00 92.69 98 ARG A C 1
ATOM 803 O O . ARG A 1 98 ? 7.050 3.528 -4.303 1.00 92.69 98 ARG A O 1
ATOM 810 N N . TYR A 1 99 ? 7.241 2.915 -2.143 1.00 92.50 99 TYR A N 1
ATOM 811 C CA . TYR A 1 99 ? 8.651 2.521 -2.202 1.00 92.50 99 TYR A CA 1
ATOM 812 C C . TYR A 1 99 ? 8.878 1.272 -3.060 1.00 92.50 99 TYR A C 1
ATOM 814 O O . TYR A 1 99 ? 9.898 1.147 -3.731 1.00 92.50 99 TYR A O 1
ATOM 822 N N . HIS A 1 100 ? 7.911 0.358 -3.064 1.00 91.69 100 HIS A N 1
ATOM 823 C CA . HIS A 1 100 ? 8.016 -0.914 -3.763 1.00 91.69 100 HIS A CA 1
ATOM 824 C C . HIS A 1 100 ? 8.141 -0.7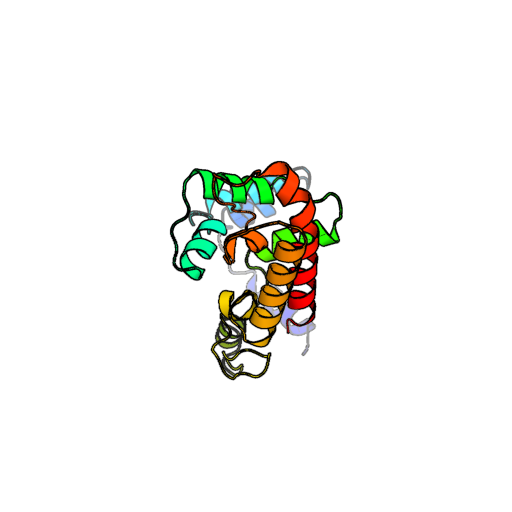35 -5.286 1.00 91.69 100 HIS A C 1
ATOM 826 O O . HIS A 1 100 ? 7.355 -0.017 -5.917 1.00 91.69 100 HIS A O 1
ATOM 832 N N . LEU A 1 101 ? 9.136 -1.394 -5.886 1.00 92.69 101 LEU A N 1
ATOM 833 C CA . LEU A 1 101 ? 9.433 -1.267 -7.309 1.00 92.69 101 LEU A CA 1
ATOM 834 C C . LEU A 1 101 ? 8.458 -2.111 -8.134 1.00 92.69 101 LEU A C 1
ATOM 836 O O . LEU A 1 101 ? 8.366 -3.319 -7.965 1.00 92.69 101 LEU A O 1
ATOM 840 N N . THR A 1 102 ? 7.693 -1.480 -9.016 1.00 94.62 102 THR A N 1
ATOM 841 C CA . THR A 1 102 ? 6.678 -2.181 -9.814 1.00 94.62 102 THR A CA 1
ATOM 842 C C . THR A 1 102 ? 7.264 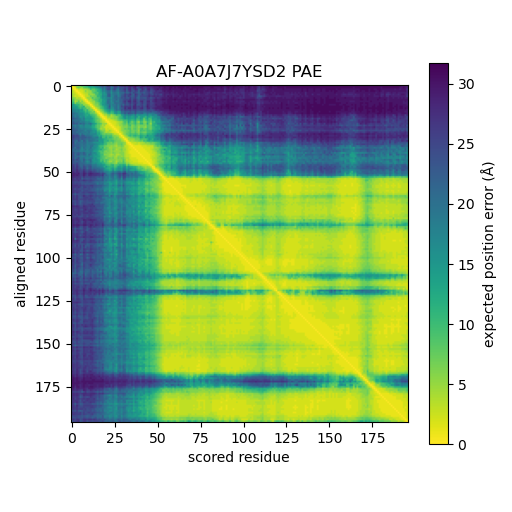-2.688 -11.131 1.00 94.62 102 THR A C 1
ATOM 844 O O . THR A 1 102 ? 8.244 -2.112 -11.607 1.00 94.62 102 THR A O 1
ATOM 847 N N . PRO A 1 103 ? 6.646 -3.679 -11.800 1.00 94.94 103 PRO A N 1
ATOM 848 C CA . PRO A 1 103 ? 7.092 -4.142 -13.115 1.00 94.94 103 PRO A CA 1
ATOM 849 C C . PRO A 1 103 ? 7.156 -3.025 -14.148 1.00 94.94 103 PRO A C 1
ATOM 851 O O . PRO A 1 103 ? 8.111 -2.940 -14.908 1.00 94.94 103 PRO A O 1
ATOM 854 N N . VAL A 1 104 ? 6.190 -2.102 -14.124 1.00 94.69 104 VAL A N 1
ATOM 855 C CA . VAL A 1 104 ? 6.220 -0.913 -14.986 1.00 94.69 104 VAL A CA 1
ATOM 856 C C . VAL A 1 104 ? 7.472 -0.069 -14.737 1.00 94.69 104 VAL A C 1
ATOM 858 O O . VAL A 1 104 ? 8.097 0.377 -15.693 1.00 94.69 104 VAL A O 1
ATOM 861 N N . ARG A 1 105 ? 7.870 0.141 -13.475 1.00 93.75 105 ARG A N 1
ATOM 862 C CA . ARG A 1 105 ? 9.093 0.896 -13.152 1.00 93.75 105 ARG A CA 1
ATOM 863 C C . ARG A 1 105 ? 10.353 0.100 -13.493 1.00 93.75 105 ARG A C 1
ATOM 865 O O . ARG A 1 105 ? 11.301 0.682 -14.006 1.00 93.75 105 ARG A O 1
ATOM 872 N N . MET A 1 106 ? 10.351 -1.213 -13.269 1.00 93.81 106 MET A N 1
ATOM 873 C CA . MET A 1 106 ? 11.462 -2.094 -13.638 1.00 93.81 106 MET A CA 1
ATOM 874 C C . MET A 1 106 ? 11.704 -2.124 -15.143 1.00 93.81 106 MET A C 1
ATOM 876 O O . MET A 1 106 ? 12.855 -2.044 -15.547 1.00 93.81 106 MET A O 1
ATOM 880 N N . ALA A 1 107 ? 10.650 -2.190 -15.956 1.00 93.69 107 ALA A N 1
ATOM 881 C CA . ALA A 1 107 ? 10.746 -2.167 -17.415 1.00 93.69 107 ALA A CA 1
ATOM 882 C C . ALA A 1 107 ? 11.315 -0.841 -17.953 1.00 93.69 107 ALA A C 1
ATOM 884 O O . ALA A 1 107 ? 11.972 -0.814 -18.989 1.00 93.69 107 ALA A O 1
ATOM 885 N N . ILE A 1 108 ? 11.089 0.271 -17.241 1.00 93.44 108 ILE A N 1
ATOM 886 C CA . ILE A 1 108 ? 11.692 1.570 -17.578 1.00 93.44 108 ILE A CA 1
ATOM 887 C C . ILE A 1 108 ? 13.192 1.575 -17.252 1.00 93.44 108 ILE A C 1
ATOM 889 O O . ILE A 1 108 ? 13.984 2.079 -18.043 1.00 93.44 108 ILE A O 1
ATOM 893 N N . ILE A 1 109 ? 13.579 1.027 -16.095 1.00 93.06 109 ILE A N 1
ATOM 894 C CA . ILE A 1 109 ? 14.982 0.973 -15.650 1.00 93.06 109 ILE A CA 1
ATOM 895 C C . ILE A 1 109 ? 15.787 -0.008 -16.508 1.00 93.06 109 ILE A C 1
ATOM 897 O O . ILE A 1 109 ? 16.884 0.307 -16.956 1.00 93.06 109 ILE A O 1
ATOM 901 N N . ASN A 1 110 ? 15.233 -1.193 -16.745 1.00 91.25 110 ASN A N 1
ATOM 902 C CA . ASN A 1 110 ? 15.814 -2.229 -17.579 1.00 91.25 110 ASN A CA 1
ATOM 903 C C . ASN A 1 110 ? 14.830 -2.577 -18.698 1.00 91.25 110 ASN A C 1
ATOM 905 O O . ASN A 1 110 ? 13.840 -3.270 -18.473 1.00 91.25 110 ASN A O 1
ATOM 909 N N . LYS A 1 111 ? 15.150 -2.134 -19.916 1.00 85.88 111 LYS A N 1
ATOM 910 C CA . LYS A 1 111 ? 14.299 -2.276 -21.108 1.00 85.88 111 LYS A CA 1
ATOM 911 C C . LYS A 1 111 ? 13.987 -3.726 -21.494 1.00 85.88 111 LYS A C 1
ATOM 913 O O . LYS A 1 111 ? 13.038 -3.952 -22.233 1.00 85.88 111 LYS A O 1
ATOM 918 N N . THR A 1 112 ? 14.771 -4.694 -21.018 1.00 87.12 112 THR A N 1
ATOM 919 C CA . THR A 1 112 ? 14.529 -6.126 -21.272 1.00 87.12 112 THR A CA 1
ATOM 920 C C . THR A 1 112 ? 13.467 -6.720 -20.346 1.00 87.12 112 THR A C 1
ATOM 922 O O . THR A 1 112 ? 12.895 -7.766 -20.647 1.00 87.12 112 THR A O 1
ATOM 925 N N . ASN A 1 113 ? 13.161 -6.046 -19.232 1.00 88.56 113 ASN A N 1
ATOM 926 C CA . ASN A 1 113 ? 12.166 -6.519 -18.285 1.00 88.56 113 ASN A CA 1
ATOM 927 C C . ASN A 1 113 ? 10.748 -6.273 -18.802 1.00 88.56 113 ASN A C 1
ATOM 929 O O . ASN A 1 113 ? 10.398 -5.197 -19.286 1.00 88.56 113 ASN A O 1
ATOM 933 N N . SER A 1 114 ? 9.890 -7.270 -18.608 1.00 91.19 114 SER A N 1
ATOM 934 C CA . SER A 1 114 ? 8.464 -7.148 -18.887 1.00 91.19 114 SER A CA 1
ATOM 935 C C . SER A 1 114 ? 7.793 -6.167 -17.922 1.00 91.19 114 SER A C 1
ATOM 937 O O . SER A 1 114 ? 8.024 -6.201 -16.713 1.00 91.19 114 SER A O 1
ATOM 939 N N . ASN A 1 115 ? 6.887 -5.334 -18.440 1.00 93.94 115 ASN A N 1
ATOM 940 C CA . ASN A 1 115 ? 6.039 -4.464 -17.620 1.00 93.94 115 ASN A CA 1
ATOM 941 C C . ASN A 1 115 ? 4.832 -5.203 -17.002 1.00 93.94 115 ASN A C 1
ATOM 943 O O . ASN A 1 115 ? 3.980 -4.567 -16.371 1.00 93.94 115 ASN A O 1
ATOM 947 N N . LYS A 1 116 ? 4.735 -6.523 -17.202 1.00 94.69 116 LYS A N 1
ATOM 948 C CA . LYS A 1 116 ? 3.635 -7.370 -16.730 1.00 94.69 116 LYS A CA 1
ATOM 949 C C . LYS A 1 116 ? 3.824 -7.785 -15.270 1.00 94.69 116 LYS A C 1
ATOM 951 O O . LYS A 1 116 ? 4.939 -7.914 -14.774 1.00 94.69 116 LYS A O 1
ATOM 956 N N . CYS A 1 117 ? 2.716 -8.009 -14.575 1.00 93.62 117 CYS A N 1
ATOM 957 C CA . CYS A 1 117 ? 2.697 -8.466 -13.192 1.00 93.62 117 CYS A CA 1
ATOM 958 C C . CYS A 1 117 ? 3.364 -9.841 -13.030 1.00 93.62 117 CYS A C 1
ATOM 960 O O . CYS A 1 117 ? 3.031 -10.788 -13.743 1.00 93.62 117 CYS A O 1
ATOM 962 N N . TRP A 1 118 ? 4.243 -9.987 -12.030 1.00 90.31 118 TRP A N 1
ATOM 963 C CA . TRP A 1 118 ? 4.911 -11.263 -11.720 1.00 90.31 118 TRP A CA 1
ATOM 964 C C . TRP A 1 118 ? 3.972 -12.331 -11.149 1.00 90.31 118 TRP A C 1
ATOM 966 O O . TRP A 1 118 ? 4.358 -13.493 -11.059 1.00 90.31 118 TRP A O 1
ATOM 976 N N . ARG A 1 119 ? 2.750 -11.956 -10.754 1.00 89.00 119 ARG A N 1
ATOM 977 C CA . ARG A 1 119 ? 1.743 -12.858 -10.169 1.00 89.00 119 ARG A CA 1
ATOM 978 C C . ARG A 1 119 ? 0.915 -13.626 -11.210 1.00 89.00 119 ARG A C 1
ATOM 980 O O . ARG A 1 119 ? -0.081 -14.238 -10.846 1.00 89.00 119 ARG A O 1
ATOM 987 N N . GLY A 1 120 ? 1.322 -13.603 -12.483 1.00 69.56 120 GLY A N 1
ATOM 988 C CA . GLY A 1 120 ? 0.940 -14.639 -13.452 1.00 69.56 120 GLY A CA 1
ATOM 989 C C . GLY A 1 120 ? -0.320 -14.402 -14.287 1.00 69.56 120 GLY A C 1
ATOM 990 O O . GLY A 1 120 ? -0.780 -15.339 -14.923 1.00 69.56 120 GLY A O 1
ATOM 991 N N . PHE A 1 121 ? -0.868 -13.182 -14.341 1.00 76.94 121 PHE A N 1
ATOM 992 C CA . PHE A 1 121 ? -2.067 -12.888 -15.158 1.00 76.94 121 PHE A CA 1
ATOM 993 C C . PHE A 1 121 ? -1.794 -12.037 -16.402 1.00 76.94 121 PHE A C 1
ATOM 995 O O . PHE A 1 121 ? -2.724 -11.629 -17.083 1.00 76.94 121 PHE A O 1
ATOM 1002 N N . GLY A 1 122 ? -0.528 -11.739 -16.708 1.00 82.75 122 GLY A N 1
ATOM 1003 C CA . GLY A 1 122 ? -0.147 -11.004 -17.920 1.00 82.75 122 GLY A CA 1
ATOM 1004 C C . GLY A 1 122 ? -0.578 -9.529 -17.972 1.00 82.75 122 GLY A C 1
ATOM 1005 O O . GLY A 1 122 ? -0.177 -8.825 -18.896 1.00 82.75 122 GLY A O 1
ATOM 1006 N N . GLU A 1 123 ? -1.337 -9.053 -16.983 1.00 92.50 123 GLU A N 1
ATOM 1007 C CA . GLU A 1 123 ? -1.753 -7.658 -16.835 1.00 92.50 123 GLU A CA 1
ATOM 1008 C C . GLU A 1 123 ? -0.574 -6.731 -16.511 1.00 92.50 123 GLU A C 1
ATOM 1010 O O . GLU A 1 123 ? 0.443 -7.146 -15.946 1.00 92.50 123 GLU A O 1
ATOM 1015 N N . LYS A 1 124 ? -0.716 -5.444 -16.846 1.00 94.69 124 LYS A N 1
ATOM 1016 C CA . LYS A 1 124 ? 0.298 -4.416 -16.588 1.00 94.69 124 LYS A CA 1
ATOM 1017 C C . LYS A 1 124 ? 0.521 -4.250 -15.081 1.00 94.69 124 LYS A C 1
ATOM 1019 O O . LYS A 1 124 ? -0.385 -3.877 -14.343 1.00 94.69 124 LYS A O 1
ATOM 1024 N N . GLY A 1 125 ? 1.757 -4.453 -14.629 1.00 95.06 125 GLY A N 1
ATOM 1025 C CA . GLY A 1 125 ? 2.156 -4.339 -13.227 1.00 95.06 125 GLY A CA 1
ATOM 1026 C C . GLY A 1 125 ? 2.286 -2.887 -12.768 1.00 95.06 125 GLY A C 1
ATOM 1027 O O . GLY A 1 125 ? 3.390 -2.387 -12.543 1.00 95.06 125 GLY A O 1
ATOM 1028 N N . THR A 1 126 ? 1.169 -2.172 -12.653 1.00 95.50 126 THR A N 1
ATOM 1029 C CA . THR A 1 126 ? 1.127 -0.873 -11.966 1.00 95.50 126 THR A CA 1
ATOM 1030 C C . THR A 1 126 ? 1.193 -1.076 -10.450 1.00 95.50 126 THR A C 1
ATOM 1032 O O . THR A 1 126 ? 1.075 -2.199 -9.954 1.00 95.50 126 THR A O 1
ATOM 1035 N N . LEU A 1 127 ? 1.390 0.008 -9.694 1.00 94.62 127 LEU A N 1
ATOM 1036 C CA . LEU A 1 127 ? 1.388 -0.065 -8.233 1.00 94.62 127 LEU A CA 1
ATOM 1037 C C . LEU A 1 127 ? 0.031 -0.559 -7.713 1.00 94.62 127 LEU A C 1
ATOM 1039 O O . LEU A 1 127 ? -0.010 -1.523 -6.956 1.00 94.62 127 LEU A O 1
ATOM 1043 N N . ILE A 1 128 ? -1.064 0.052 -8.175 1.00 95.31 128 ILE A N 1
ATOM 1044 C CA . ILE A 1 128 ? -2.429 -0.323 -7.780 1.00 95.31 128 ILE A CA 1
ATOM 1045 C C . ILE A 1 128 ? -2.761 -1.747 -8.199 1.00 95.31 128 ILE A C 1
ATOM 1047 O O . ILE A 1 128 ? -3.307 -2.493 -7.390 1.00 95.31 128 ILE A O 1
ATOM 1051 N N . HIS A 1 129 ? -2.349 -2.169 -9.394 1.00 94.94 129 HIS A N 1
ATOM 1052 C CA . HIS A 1 129 ? -2.530 -3.555 -9.796 1.00 94.94 129 HIS A CA 1
ATOM 1053 C C . HIS A 1 129 ? -1.838 -4.499 -8.806 1.00 94.94 129 HIS A C 1
ATOM 1055 O O . HIS A 1 129 ? -2.469 -5.392 -8.250 1.00 94.94 129 HIS A O 1
ATOM 1061 N N . CYS A 1 130 ? -0.558 -4.273 -8.507 1.00 94.75 130 CYS A N 1
ATOM 1062 C CA . CYS A 1 130 ? 0.201 -5.170 -7.635 1.00 94.75 130 CYS A CA 1
ATOM 1063 C C . CYS A 1 130 ? -0.286 -5.167 -6.175 1.00 94.75 130 CYS A C 1
ATOM 1065 O O . CYS A 1 130 ? -0.113 -6.175 -5.491 1.00 94.75 130 CYS A O 1
ATOM 1067 N N . TRP A 1 131 ? -0.878 -4.066 -5.701 1.00 95.31 131 TRP A N 1
ATOM 1068 C CA . TRP A 1 131 ? -1.362 -3.920 -4.324 1.00 95.31 131 TRP A CA 1
ATOM 1069 C C . TRP A 1 131 ? -2.846 -4.215 -4.126 1.00 95.31 131 TRP A C 1
ATOM 1071 O O . TRP A 1 131 ? -3.228 -4.525 -3.001 1.00 95.31 131 TRP A O 1
ATOM 1081 N N . TRP A 1 132 ? -3.684 -4.119 -5.157 1.00 95.62 132 TRP A N 1
ATOM 1082 C CA . TRP A 1 132 ? -5.143 -4.152 -5.010 1.00 95.62 132 TRP A CA 1
ATOM 1083 C C . TRP A 1 132 ? -5.860 -4.946 -6.107 1.00 95.62 132 TRP A C 1
ATOM 1085 O O . TRP A 1 132 ? -6.624 -5.851 -5.782 1.00 95.62 132 TRP A O 1
ATOM 1095 N N . GLU A 1 133 ? -5.625 -4.629 -7.385 1.00 94.94 133 GLU A N 1
ATOM 1096 C CA . GLU A 1 133 ? -6.460 -5.141 -8.493 1.00 94.94 133 GLU A CA 1
ATOM 1097 C C . GLU A 1 133 ? -6.021 -6.516 -9.004 1.00 94.94 133 GLU A C 1
ATOM 1099 O O . GLU A 1 133 ? -6.822 -7.241 -9.587 1.00 94.94 133 GLU A O 1
ATOM 1104 N N . CYS A 1 134 ? -4.761 -6.904 -8.786 1.00 95.00 134 CYS A N 1
ATOM 1105 C CA . CYS A 1 134 ? -4.255 -8.200 -9.218 1.00 95.00 134 CYS A CA 1
ATOM 1106 C C . CYS A 1 134 ? -5.142 -9.315 -8.672 1.00 95.00 134 CYS A C 1
ATOM 1108 O O . CYS A 1 134 ? -5.338 -9.404 -7.466 1.00 95.00 134 CYS A O 1
ATOM 1110 N N . ARG A 1 135 ? -5.608 -10.223 -9.534 1.00 93.81 135 ARG A N 1
ATOM 1111 C CA . ARG A 1 135 ? -6.583 -11.271 -9.190 1.00 93.81 135 ARG A CA 1
ATOM 1112 C C . ARG A 1 135 ? -6.287 -12.036 -7.891 1.00 93.81 135 ARG A C 1
ATOM 1114 O O . ARG A 1 135 ? -7.206 -12.333 -7.132 1.00 93.81 135 ARG A O 1
ATOM 1121 N N . LEU A 1 136 ? -5.024 -12.373 -7.610 1.00 92.62 136 LEU A N 1
ATOM 1122 C CA . LEU A 1 136 ? -4.648 -13.048 -6.353 1.00 92.62 136 LEU A CA 1
ATOM 1123 C C . LEU A 1 136 ? -4.742 -12.123 -5.137 1.00 92.62 136 LEU A C 1
ATOM 1125 O O . LEU A 1 136 ? -5.177 -12.543 -4.068 1.00 92.62 136 LEU A O 1
ATOM 1129 N N . VAL A 1 137 ? -4.346 -10.867 -5.311 1.00 95.31 137 VAL A N 1
ATOM 1130 C CA . VAL A 1 137 ? -4.378 -9.839 -4.270 1.00 95.31 137 VAL A CA 1
ATOM 1131 C C . VAL A 1 137 ? -5.816 -9.397 -3.999 1.00 95.31 137 VAL A C 1
ATOM 1133 O O . VAL A 1 137 ? -6.224 -9.287 -2.848 1.00 95.31 137 VAL A O 1
ATOM 1136 N N . GLU A 1 138 ? -6.633 -9.265 -5.037 1.00 95.69 138 GLU A N 1
ATOM 1137 C CA . GLU A 1 138 ? -8.054 -8.966 -4.924 1.00 95.69 138 GLU A CA 1
ATOM 1138 C C . GLU A 1 138 ? -8.795 -10.061 -4.134 1.00 95.69 138 GLU A C 1
ATOM 1140 O O . GLU A 1 138 ? -9.608 -9.760 -3.260 1.00 95.69 138 GLU A O 1
ATOM 1145 N N . ARG A 1 139 ? -8.481 -11.346 -4.367 1.00 96.06 139 ARG A N 1
ATOM 1146 C CA . ARG A 1 139 ? -9.029 -12.463 -3.571 1.00 96.06 139 ARG A CA 1
ATOM 1147 C C . ARG A 1 139 ? -8.688 -12.337 -2.086 1.00 96.06 139 ARG A C 1
ATOM 1149 O O . ARG A 1 139 ? -9.559 -12.586 -1.248 1.00 96.06 139 ARG A O 1
ATOM 1156 N N . LEU A 1 140 ? -7.452 -11.944 -1.767 1.00 96.38 140 LEU A N 1
ATOM 1157 C CA . LEU A 1 140 ? -7.016 -11.689 -0.394 1.00 96.38 140 LEU A CA 1
ATOM 1158 C C . LEU A 1 140 ? -7.829 -10.546 0.227 1.00 96.38 140 LEU A C 1
ATOM 1160 O O . LEU A 1 140 ? -8.419 -10.730 1.290 1.00 96.38 140 LEU A O 1
ATOM 1164 N N . TRP A 1 141 ? -7.943 -9.403 -0.448 1.00 97.25 141 TRP A N 1
ATOM 1165 C CA . TRP A 1 141 ? -8.718 -8.267 0.058 1.00 97.25 141 TRP A CA 1
ATOM 1166 C C . TRP A 1 141 ? -10.202 -8.598 0.233 1.00 97.25 141 TRP A C 1
ATOM 1168 O O . TRP A 1 141 ? -10.781 -8.303 1.277 1.00 97.25 141 TRP A O 1
ATOM 1178 N N . LYS A 1 142 ? -10.814 -9.314 -0.714 1.00 97.25 142 LYS A N 1
ATOM 1179 C CA . LYS A 1 142 ? -12.184 -9.832 -0.570 1.00 97.25 142 LYS A CA 1
ATOM 1180 C C . LYS A 1 142 ? -12.327 -10.769 0.635 1.00 97.25 142 LYS A C 1
ATOM 1182 O O . LYS A 1 142 ? -13.387 -10.806 1.257 1.00 97.25 142 LYS A O 1
ATOM 1187 N N . ALA A 1 143 ? -11.303 -11.550 0.986 1.00 97.06 143 ALA A N 1
ATOM 1188 C CA . ALA A 1 143 ? -11.313 -12.367 2.202 1.00 97.06 143 ALA A CA 1
ATOM 1189 C C . ALA A 1 143 ? -11.238 -11.511 3.474 1.00 97.06 143 ALA A C 1
ATOM 1191 O O . ALA A 1 143 ? -12.034 -11.731 4.386 1.00 97.06 143 ALA A O 1
ATOM 1192 N N . VAL A 1 144 ? -10.365 -10.497 3.499 1.00 96.38 144 VAL A N 1
ATOM 1193 C CA . VAL A 1 144 ? -10.267 -9.531 4.607 1.00 96.38 144 VAL A CA 1
ATOM 1194 C C . VAL A 1 144 ? -11.614 -8.844 4.838 1.00 96.38 144 VAL A C 1
ATOM 1196 O O . VAL A 1 144 ? -12.123 -8.859 5.953 1.00 96.38 144 VAL A O 1
ATOM 1199 N N . TRP A 1 145 ? -12.264 -8.332 3.789 1.00 95.44 145 TRP A N 1
ATOM 1200 C CA . TRP A 1 145 ? -13.574 -7.681 3.923 1.00 95.44 145 TRP A CA 1
ATOM 1201 C C . TRP A 1 145 ? -14.683 -8.630 4.385 1.00 95.44 145 TRP A C 1
ATOM 1203 O O . TRP A 1 145 ? -15.502 -8.256 5.224 1.00 95.44 145 TRP A O 1
ATOM 1213 N N . ARG A 1 146 ? -14.700 -9.879 3.899 1.00 96.31 146 ARG A N 1
ATOM 1214 C CA . ARG A 1 146 ? -15.629 -10.903 4.411 1.00 96.31 146 ARG A CA 1
ATOM 1215 C C . ARG A 1 146 ? -15.407 -11.171 5.898 1.00 96.31 146 ARG A C 1
ATOM 1217 O O . ARG A 1 146 ? -16.378 -11.358 6.626 1.00 96.31 146 ARG A O 1
ATOM 1224 N N . PHE A 1 147 ? -14.154 -11.180 6.350 1.00 94.12 147 PHE A N 1
ATOM 1225 C CA . PHE A 1 147 ? -13.823 -11.350 7.761 1.00 94.12 147 PHE A CA 1
ATOM 1226 C C . PHE A 1 147 ? -14.299 -10.161 8.605 1.00 94.12 147 PHE A C 1
ATOM 1228 O O . PHE A 1 147 ? -14.957 -10.359 9.623 1.00 94.12 147 PHE A O 1
ATOM 1235 N N . LEU A 1 148 ? -14.066 -8.930 8.142 1.00 91.88 148 LEU A N 1
ATOM 1236 C CA . LEU A 1 148 ? -14.557 -7.719 8.806 1.00 91.88 148 LEU A CA 1
ATOM 1237 C C . LEU A 1 148 ? -16.083 -7.720 8.958 1.00 91.88 148 LEU A C 1
ATOM 1239 O O . LEU A 1 148 ? -16.592 -7.435 10.042 1.00 91.88 148 LEU A O 1
ATOM 1243 N N . LYS A 1 149 ? -16.813 -8.156 7.923 1.00 92.25 149 LYS A N 1
ATOM 1244 C CA . LYS A 1 149 ? -18.273 -8.299 7.989 1.00 92.25 149 LYS A CA 1
ATOM 1245 C C . LYS A 1 149 ? -18.715 -9.288 9.076 1.00 92.25 149 LYS A C 1
ATOM 1247 O O . LYS A 1 149 ? -19.664 -9.000 9.801 1.00 92.25 149 LYS A O 1
ATOM 1252 N N . LYS A 1 150 ? -18.011 -10.416 9.251 1.00 93.06 150 LYS A N 1
ATOM 1253 C CA . LYS A 1 150 ? -18.284 -11.374 10.348 1.00 93.06 150 LYS A CA 1
ATOM 1254 C C . LYS A 1 150 ? -18.094 -10.748 11.732 1.00 93.06 150 LYS A C 1
ATOM 1256 O O . LYS A 1 150 ? -18.804 -11.109 12.662 1.00 93.06 150 LYS A O 1
ATOM 1261 N N . LEU A 1 151 ? -17.190 -9.777 11.853 1.00 89.69 151 LEU A N 1
ATOM 1262 C CA . LEU A 1 151 ? -16.984 -8.994 13.074 1.00 89.69 151 LEU A CA 1
ATOM 1263 C C . LEU A 1 151 ? -17.963 -7.820 13.234 1.00 89.69 151 LEU A C 1
ATOM 1265 O O . LEU A 1 151 ? -17.764 -6.984 14.116 1.00 89.69 151 LEU A O 1
ATOM 1269 N N . ARG A 1 152 ? -19.008 -7.738 12.397 1.00 89.00 152 ARG A N 1
ATOM 1270 C CA . ARG A 1 152 ? -19.963 -6.617 12.350 1.00 89.00 152 ARG A CA 1
ATOM 1271 C C . ARG A 1 152 ? -19.276 -5.271 12.082 1.00 89.00 152 ARG A C 1
ATOM 1273 O O . ARG A 1 152 ? -19.691 -4.234 12.594 1.00 89.00 152 ARG A O 1
ATOM 1280 N N . ILE A 1 153 ? -18.196 -5.294 11.300 1.00 88.19 153 ILE A N 1
ATOM 1281 C CA . ILE A 1 153 ? -17.493 -4.102 10.832 1.00 88.19 153 ILE A CA 1
ATOM 1282 C C . ILE A 1 153 ? -17.788 -3.927 9.346 1.00 88.19 153 ILE A C 1
ATOM 1284 O O . ILE A 1 153 ? -17.286 -4.676 8.506 1.00 88.19 153 ILE A O 1
ATOM 1288 N N . GLU A 1 154 ? -18.597 -2.927 9.021 1.00 88.06 154 GLU A N 1
ATOM 1289 C CA . GLU A 1 154 ? -18.955 -2.617 7.641 1.00 88.06 154 GLU A CA 1
ATOM 1290 C C . GLU A 1 154 ? -18.092 -1.470 7.122 1.00 88.06 154 GLU A C 1
ATOM 1292 O O . GLU A 1 154 ? -18.179 -0.338 7.589 1.00 88.06 154 GLU A O 1
ATOM 1297 N N . LEU A 1 155 ? -17.229 -1.774 6.153 1.00 89.06 155 LEU A N 1
ATOM 1298 C CA . LEU A 1 155 ? -16.371 -0.801 5.485 1.00 89.06 155 LEU A CA 1
ATOM 1299 C C . LEU A 1 155 ? -16.611 -0.838 3.979 1.00 89.06 155 LEU A C 1
ATOM 1301 O O . LEU A 1 155 ? -16.744 -1.931 3.417 1.00 89.06 155 LEU A O 1
ATOM 1305 N N . PRO A 1 156 ? -16.578 0.314 3.288 1.00 91.38 156 PRO A N 1
ATOM 1306 C CA . PRO A 1 156 ? -16.595 0.307 1.835 1.00 91.38 156 PRO A CA 1
ATOM 1307 C C . PRO A 1 156 ? -15.348 -0.416 1.310 1.00 91.38 156 PRO A C 1
ATOM 1309 O O . PRO A 1 156 ? -14.265 -0.311 1.890 1.00 91.38 156 PRO A O 1
ATOM 1312 N N . TYR A 1 157 ? -15.493 -1.166 0.217 1.00 92.81 157 TYR A N 1
ATOM 1313 C CA . TYR A 1 157 ? -14.376 -1.862 -0.425 1.00 92.81 157 TYR A CA 1
ATOM 1314 C C . TYR A 1 157 ? -13.500 -0.858 -1.174 1.00 92.81 157 TYR A C 1
ATOM 1316 O O . TYR A 1 157 ? -13.698 -0.588 -2.359 1.00 92.81 157 TYR A O 1
ATOM 1324 N N . TYR A 1 158 ? -12.584 -0.227 -0.439 1.00 91.88 158 TYR A N 1
ATOM 1325 C CA . TYR A 1 158 ? -11.864 0.948 -0.906 1.00 91.88 158 TYR A CA 1
ATOM 1326 C C . TYR A 1 158 ? -10.374 0.911 -0.523 1.00 91.88 158 TYR A C 1
ATOM 1328 O O . TYR A 1 158 ? -10.070 0.903 0.670 1.00 91.88 158 TYR A O 1
ATOM 1336 N N . PRO A 1 159 ? -9.433 0.956 -1.490 1.00 94.31 159 PRO A N 1
ATOM 1337 C CA . PRO A 1 159 ? -7.994 0.809 -1.231 1.00 94.31 159 PRO A CA 1
ATOM 1338 C C . PRO A 1 159 ? -7.375 1.900 -0.352 1.00 94.31 159 PRO A C 1
ATOM 1340 O O . PRO A 1 159 ? -6.386 1.643 0.330 1.00 94.31 159 PRO A O 1
ATOM 1343 N N . ALA A 1 160 ? -7.933 3.115 -0.318 1.00 93.62 160 ALA A N 1
ATOM 1344 C CA . ALA A 1 160 ? -7.361 4.168 0.525 1.00 93.62 160 ALA A CA 1
ATOM 1345 C C . ALA A 1 160 ? -7.518 3.879 2.031 1.00 93.62 160 ALA A C 1
ATOM 1347 O O . ALA A 1 160 ? -6.795 4.468 2.829 1.00 93.62 160 ALA A O 1
ATOM 1348 N N . ILE A 1 161 ? -8.414 2.962 2.419 1.00 92.88 161 ILE A N 1
ATOM 1349 C CA . ILE A 1 161 ? -8.555 2.519 3.809 1.00 92.88 161 ILE A CA 1
ATOM 1350 C C . ILE A 1 161 ? -7.293 1.761 4.259 1.00 92.88 161 ILE A C 1
ATOM 1352 O O . ILE A 1 161 ? -6.606 2.256 5.147 1.00 92.88 161 ILE A O 1
ATOM 1356 N N . PRO A 1 162 ? -6.912 0.617 3.659 1.00 93.69 162 PRO A N 1
ATOM 1357 C CA . PRO A 1 162 ? -5.734 -0.125 4.098 1.00 93.69 162 PRO A CA 1
ATOM 1358 C C . PRO A 1 162 ? -4.413 0.575 3.760 1.00 93.69 162 PRO A C 1
ATOM 1360 O O . PRO A 1 162 ? -3.424 0.337 4.445 1.00 93.69 162 PRO A O 1
ATOM 1363 N N . PHE A 1 163 ? -4.359 1.410 2.714 1.00 93.62 163 PHE A N 1
ATOM 1364 C CA . PHE A 1 163 ? -3.097 2.026 2.275 1.00 93.62 163 PHE A CA 1
ATOM 1365 C C . PHE A 1 163 ? -2.791 3.354 2.958 1.00 93.62 163 PHE A C 1
ATOM 1367 O O . PHE A 1 163 ? -1.626 3.647 3.212 1.00 93.62 163 PHE A O 1
ATOM 1374 N N . LEU A 1 164 ? -3.821 4.159 3.225 1.00 91.75 164 LEU A N 1
ATOM 1375 C CA . LEU A 1 164 ? -3.680 5.537 3.696 1.00 91.75 164 LEU A CA 1
ATOM 1376 C C . LEU A 1 164 ? -4.507 5.838 4.945 1.00 91.75 164 LEU A C 1
ATOM 1378 O O . LEU A 1 164 ? -4.482 6.978 5.406 1.00 91.75 164 LEU A O 1
ATOM 1382 N N . ASP A 1 165 ? -5.241 4.854 5.473 1.00 90.69 165 ASP A N 1
ATOM 1383 C CA . ASP A 1 165 ? -6.038 4.997 6.692 1.00 90.69 165 ASP A CA 1
ATOM 1384 C C . ASP A 1 165 ? -7.128 6.086 6.564 1.00 90.69 165 ASP A C 1
ATOM 1386 O O . ASP A 1 165 ? -7.492 6.772 7.520 1.00 90.69 165 ASP A O 1
ATOM 1390 N N . ILE A 1 166 ? -7.659 6.258 5.343 1.00 91.12 166 ILE A N 1
ATOM 1391 C CA . ILE A 1 166 ? -8.708 7.235 5.020 1.00 91.12 166 ILE A CA 1
ATOM 1392 C C . ILE A 1 166 ? -10.081 6.562 5.127 1.00 91.12 166 ILE A C 1
ATOM 1394 O O . ILE A 1 166 ? -10.504 5.852 4.213 1.00 91.12 166 ILE A O 1
ATOM 1398 N N . TYR A 1 167 ? -10.798 6.831 6.220 1.00 87.75 167 TYR A N 1
ATOM 1399 C CA . TYR A 1 167 ? -12.148 6.308 6.465 1.00 87.75 167 TYR A CA 1
ATOM 1400 C C . TYR A 1 167 ? -13.253 7.308 6.087 1.00 87.75 167 TYR A C 1
ATOM 1402 O O . TYR A 1 167 ? -13.043 8.521 6.153 1.00 87.75 167 TYR A O 1
ATOM 1410 N N . PRO A 1 168 ? -14.459 6.830 5.723 1.00 83.00 168 PRO A N 1
ATOM 1411 C CA . PRO A 1 168 ? -15.628 7.693 5.578 1.00 83.00 168 PRO A CA 1
ATOM 1412 C C . PRO A 1 168 ? -16.050 8.301 6.928 1.00 83.00 168 PRO A C 1
ATOM 1414 O O . PRO A 1 168 ? -15.940 7.659 7.972 1.00 83.00 168 PRO A O 1
ATOM 1417 N N . LYS A 1 169 ? -16.577 9.534 6.897 1.00 73.88 169 LYS A N 1
ATOM 1418 C CA . LYS A 1 169 ? -16.892 10.352 8.090 1.00 73.88 169 LYS A CA 1
ATOM 1419 C C . LYS A 1 169 ? -17.871 9.697 9.079 1.00 73.88 169 LYS A C 1
ATOM 1421 O O . LYS A 1 169 ? -17.830 10.013 10.260 1.00 73.88 169 LYS A O 1
ATOM 1426 N N . ASN A 1 170 ? -18.720 8.787 8.604 1.00 66.50 170 ASN A N 1
ATOM 1427 C CA . ASN A 1 170 ? -19.884 8.290 9.346 1.00 66.50 170 ASN A CA 1
ATOM 1428 C C . ASN A 1 170 ? -19.605 6.994 10.124 1.00 66.50 170 ASN A C 1
ATOM 1430 O O . ASN A 1 170 ? -20.503 6.443 10.755 1.00 66.50 170 ASN A O 1
ATOM 1434 N N . LEU A 1 171 ? -18.383 6.463 10.052 1.00 66.25 171 LEU A N 1
ATOM 1435 C CA . LEU A 1 171 ? -18.038 5.253 10.784 1.00 66.25 171 LEU A CA 1
ATOM 1436 C C . LEU A 1 171 ? -17.776 5.596 12.257 1.00 66.25 171 LEU A C 1
ATOM 1438 O O . LEU A 1 171 ? -17.212 6.649 12.536 1.00 66.25 171 LEU A O 1
ATOM 1442 N N . LYS A 1 172 ? -18.107 4.711 13.209 1.00 60.69 172 LYS A N 1
ATOM 1443 C CA . LYS A 1 172 ? -17.610 4.804 14.600 1.00 60.69 172 LYS A CA 1
ATOM 1444 C C . LYS A 1 172 ? -16.086 4.594 14.593 1.00 60.69 172 LYS A C 1
ATOM 1446 O O . LYS A 1 172 ? -15.579 3.503 14.844 1.00 60.69 172 LYS A O 1
ATOM 1451 N N . THR A 1 173 ? -15.366 5.636 14.188 1.00 61.25 173 THR A N 1
ATOM 1452 C CA . THR A 1 173 ? -14.030 5.578 13.579 1.00 61.25 173 THR A CA 1
ATOM 1453 C C . THR A 1 173 ? -12.965 5.006 14.498 1.00 61.25 173 THR A C 1
ATOM 1455 O O . THR A 1 173 ? -12.051 4.357 14.008 1.00 61.25 173 THR A O 1
ATOM 1458 N N . PHE A 1 174 ? -13.082 5.195 15.813 1.00 60.59 174 PHE A N 1
ATOM 1459 C CA . PHE A 1 174 ? -12.043 4.776 16.751 1.00 60.59 174 PHE A CA 1
ATOM 1460 C C . PHE A 1 174 ? -12.064 3.260 17.028 1.00 60.59 174 PHE A C 1
ATOM 1462 O O . PHE A 1 174 ? -11.092 2.568 16.744 1.00 60.59 174 PHE A O 1
ATOM 1469 N N . ILE A 1 175 ? -13.205 2.706 17.466 1.00 60.91 175 ILE A N 1
ATOM 1470 C CA . ILE A 1 175 ? -13.325 1.285 17.866 1.00 60.91 175 ILE A CA 1
ATOM 1471 C C . ILE A 1 175 ? -13.092 0.331 16.683 1.00 60.91 175 ILE A C 1
ATOM 1473 O O . ILE A 1 175 ? -12.533 -0.754 16.846 1.00 60.91 175 ILE A O 1
ATOM 1477 N N . HI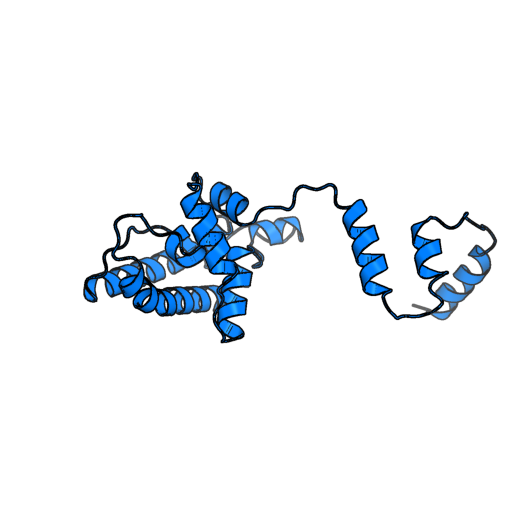S A 1 176 ? -13.524 0.714 15.478 1.00 69.50 176 HIS A N 1
ATOM 1478 C CA . HIS A 1 176 ? -13.315 -0.110 14.288 1.00 69.50 176 HIS A CA 1
ATOM 1479 C C . HIS A 1 176 ? -11.871 -0.051 13.785 1.00 69.50 176 HIS A C 1
ATOM 1481 O O . HIS A 1 176 ? -11.370 -1.059 13.289 1.00 69.50 176 HIS A O 1
ATOM 1487 N N . LYS A 1 177 ? -11.180 1.082 13.945 1.00 76.62 177 LYS A N 1
ATOM 1488 C CA . LYS A 1 177 ? -9.817 1.262 13.440 1.00 76.62 177 LYS A CA 1
ATOM 1489 C C . LYS A 1 177 ? -8.814 0.349 14.135 1.00 76.62 177 LYS A C 1
ATOM 1491 O O . LYS A 1 177 ? -8.077 -0.349 13.441 1.00 76.62 177 LYS A O 1
ATOM 1496 N N . ASP A 1 178 ? -8.846 0.275 15.463 1.00 79.56 178 ASP A N 1
ATOM 1497 C CA . ASP A 1 178 ? -7.909 -0.565 16.225 1.00 79.56 178 ASP A CA 1
ATOM 1498 C C . ASP A 1 178 ? -8.087 -2.057 15.914 1.00 79.56 178 ASP A C 1
ATOM 1500 O O . ASP A 1 178 ? -7.123 -2.819 15.888 1.00 79.56 178 ASP A O 1
ATOM 1504 N N . LYS A 1 179 ? -9.317 -2.473 15.587 1.00 83.50 179 LYS A N 1
ATOM 1505 C CA . LYS A 1 179 ? -9.624 -3.851 15.179 1.00 83.50 179 LYS A CA 1
ATOM 1506 C C . LYS A 1 179 ? -9.214 -4.153 13.735 1.00 83.50 179 LYS A C 1
ATOM 1508 O O . LYS A 1 179 ? -8.812 -5.276 13.440 1.00 83.50 179 LYS A O 1
ATOM 1513 N N . CYS A 1 180 ? -9.318 -3.177 12.829 1.00 88.75 180 CYS A N 1
ATOM 1514 C CA . CYS A 1 180 ? -9.034 -3.378 11.405 1.00 88.75 180 CYS A CA 1
ATOM 1515 C C . CYS A 1 180 ? -7.552 -3.219 11.056 1.00 88.75 180 CYS A C 1
ATOM 1517 O O . CYS A 1 180 ? -7.049 -3.938 10.191 1.00 88.75 180 CYS A O 1
ATOM 1519 N N . ALA A 1 181 ? -6.846 -2.291 11.709 1.00 87.94 181 ALA A N 1
ATOM 1520 C CA . ALA A 1 181 ? -5.473 -1.945 11.354 1.00 87.94 181 ALA A CA 1
ATOM 1521 C C . ALA A 1 181 ? -4.526 -3.162 11.351 1.00 87.94 181 ALA A C 1
ATOM 1523 O O . ALA A 1 181 ? -3.836 -3.346 10.344 1.00 87.94 181 ALA A O 1
ATOM 1524 N N . PRO A 1 182 ? -4.529 -4.060 12.362 1.00 89.56 182 PRO A N 1
ATOM 1525 C CA . PRO A 1 182 ? -3.682 -5.252 12.339 1.00 89.56 182 PRO A CA 1
ATOM 1526 C C . PRO A 1 182 ? -3.963 -6.168 11.141 1.00 89.56 182 PRO A C 1
ATOM 1528 O O . PRO A 1 182 ? -3.033 -6.719 10.557 1.00 89.56 182 PRO A O 1
ATOM 1531 N N . MET A 1 183 ? -5.228 -6.294 10.723 1.00 93.56 183 MET A N 1
ATOM 1532 C CA . MET A 1 183 ? -5.615 -7.122 9.574 1.00 93.56 183 MET A CA 1
ATOM 1533 C C . MET A 1 183 ? -5.131 -6.531 8.259 1.00 93.56 183 MET A C 1
ATOM 1535 O O . MET A 1 183 ? -4.599 -7.252 7.416 1.00 93.56 183 MET A O 1
ATOM 1539 N N . PHE A 1 184 ? -5.290 -5.219 8.085 1.00 94.44 184 PHE A N 1
ATOM 1540 C CA . PHE A 1 184 ? -4.794 -4.526 6.901 1.00 94.44 184 PHE A CA 1
ATOM 1541 C C . PHE A 1 184 ? -3.275 -4.599 6.814 1.00 94.44 184 PHE A C 1
ATOM 1543 O O . PHE A 1 184 ? -2.743 -4.910 5.753 1.00 94.44 184 PHE A O 1
ATOM 1550 N N . ILE A 1 185 ? -2.584 -4.409 7.937 1.00 93.25 185 ILE A N 1
ATOM 1551 C CA . ILE A 1 185 ? -1.131 -4.548 8.022 1.00 93.25 185 ILE A CA 1
ATOM 1552 C C . ILE A 1 185 ? -0.703 -5.984 7.677 1.00 93.25 185 ILE A C 1
ATOM 1554 O O . ILE A 1 185 ? 0.194 -6.170 6.858 1.00 93.25 185 ILE A O 1
ATOM 1558 N N . ALA A 1 186 ? -1.361 -7.009 8.222 1.00 94.94 186 ALA A N 1
ATOM 1559 C CA . ALA A 1 186 ? -1.053 -8.407 7.909 1.00 94.94 186 ALA 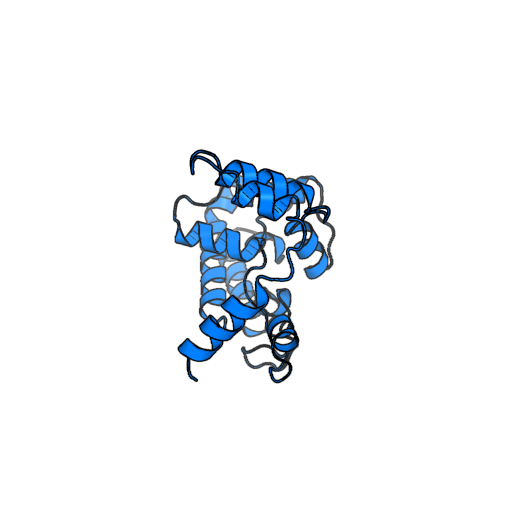A CA 1
ATOM 1560 C C . ALA A 1 186 ? -1.287 -8.748 6.424 1.00 94.94 186 ALA A C 1
ATOM 1562 O O . ALA A 1 186 ? -0.464 -9.424 5.796 1.00 94.94 186 ALA A O 1
ATOM 1563 N N . ALA A 1 187 ? -2.373 -8.245 5.831 1.00 96.44 187 ALA A N 1
ATOM 1564 C CA . ALA A 1 187 ? -2.642 -8.394 4.403 1.00 96.44 187 ALA A CA 1
ATOM 1565 C C . ALA A 1 187 ? -1.566 -7.695 3.558 1.00 96.44 187 ALA A C 1
ATOM 1567 O O . ALA A 1 187 ? -1.027 -8.297 2.629 1.00 96.44 187 ALA A O 1
ATOM 1568 N N . LEU A 1 188 ? -1.180 -6.472 3.934 1.00 95.62 188 LEU A N 1
ATOM 1569 C CA . LEU A 1 188 ? -0.090 -5.729 3.307 1.00 95.62 188 LEU A CA 1
ATOM 1570 C C . LEU A 1 188 ? 1.228 -6.508 3.352 1.00 95.62 188 LEU A C 1
ATOM 1572 O O . LEU A 1 188 ? 1.869 -6.667 2.316 1.00 95.62 188 LEU A O 1
ATOM 1576 N N . PHE A 1 189 ? 1.606 -7.063 4.505 1.00 96.06 189 PHE A N 1
ATOM 1577 C CA . PHE A 1 189 ? 2.792 -7.918 4.616 1.00 96.06 189 PHE A CA 1
ATOM 1578 C C . PHE A 1 189 ? 2.712 -9.149 3.717 1.00 96.06 189 PHE A C 1
ATOM 1580 O O . PHE A 1 189 ? 3.702 -9.524 3.094 1.00 96.06 189 PHE A O 1
ATOM 1587 N N . THR A 1 190 ? 1.542 -9.776 3.620 1.00 95.56 190 THR A N 1
ATOM 1588 C CA . THR A 1 190 ? 1.338 -10.958 2.771 1.00 95.56 190 THR A CA 1
ATOM 1589 C C . THR A 1 190 ? 1.562 -10.627 1.294 1.00 95.56 190 THR A C 1
ATOM 1591 O O . THR A 1 190 ? 2.240 -11.368 0.575 1.00 95.56 190 THR A O 1
ATOM 1594 N N . VAL A 1 191 ? 1.057 -9.476 0.841 1.00 95.06 191 VAL A N 1
ATOM 1595 C CA . VAL A 1 191 ? 1.315 -8.974 -0.514 1.00 95.06 191 VAL A CA 1
ATOM 1596 C C . VAL A 1 191 ? 2.799 -8.614 -0.672 1.00 95.06 191 VAL A C 1
ATOM 1598 O O . VAL A 1 191 ? 3.421 -9.054 -1.636 1.00 95.06 191 VAL A O 1
ATOM 1601 N N . ALA A 1 192 ? 3.404 -7.909 0.286 1.00 94.12 192 ALA A N 1
ATOM 1602 C CA . ALA A 1 192 ? 4.815 -7.510 0.240 1.00 94.12 192 ALA A CA 1
ATOM 1603 C C . ALA A 1 192 ? 5.781 -8.703 0.155 1.00 94.12 192 ALA A C 1
ATOM 1605 O O . ALA A 1 192 ? 6.742 -8.663 -0.603 1.00 94.12 192 ALA A O 1
ATOM 1606 N N . LYS A 1 193 ? 5.512 -9.796 0.880 1.00 92.44 193 LYS A N 1
ATOM 1607 C CA . LYS A 1 193 ? 6.348 -11.014 0.873 1.00 92.44 193 LYS A CA 1
ATOM 1608 C C . LYS A 1 193 ? 6.480 -11.662 -0.501 1.00 92.44 193 LYS A C 1
ATOM 1610 O O . LYS A 1 193 ? 7.420 -12.400 -0.756 1.00 92.44 193 LYS A O 1
ATOM 1615 N N . THR A 1 194 ? 5.509 -11.420 -1.369 1.00 89.06 194 THR A N 1
ATOM 1616 C CA . THR A 1 194 ? 5.452 -11.965 -2.728 1.00 89.06 194 THR A CA 1
ATOM 1617 C C . THR A 1 194 ? 5.798 -10.902 -3.774 1.00 89.06 194 THR A C 1
ATOM 1619 O O . THR A 1 194 ? 5.442 -11.038 -4.945 1.00 89.06 194 THR A O 1
ATOM 1622 N N . TRP A 1 195 ? 6.449 -9.817 -3.349 1.00 90.12 195 TRP A N 1
ATOM 1623 C CA . TRP A 1 195 ? 6.996 -8.773 -4.204 1.00 90.12 195 TRP A CA 1
ATOM 1624 C C . TRP A 1 195 ? 8.380 -9.197 -4.711 1.00 90.12 195 TRP A C 1
ATOM 1626 O O . TRP A 1 195 ? 9.203 -9.637 -3.911 1.00 90.12 195 TRP A O 1
ATOM 1636 N N . LYS A 1 196 ? 8.606 -9.113 -6.026 1.00 84.31 196 LYS A N 1
ATOM 1637 C CA . LYS A 1 196 ? 9.895 -9.437 -6.657 1.00 84.31 196 LYS A CA 1
ATOM 1638 C C . LYS A 1 196 ? 10.739 -8.186 -6.856 1.00 84.31 196 LYS A C 1
ATOM 1640 O O . LYS A 1 196 ? 10.133 -7.111 -7.070 1.00 84.31 196 LYS A O 1
#

Nearest PDB structures (foldseek):
  8uw3-assembly1_A  TM=7.285E-01  e=1.145E-17  Homo sapiens